Protein AF-A0A3D5ELG7-F1 (afdb_monomer)

Solvent-accessible surface area (backbone atoms only — not comparable to full-atom values): 13534 Å² total; per-residue (Å²): 129,84,82,76,52,64,42,51,52,54,44,53,52,45,50,64,48,34,49,80,67,42,46,50,36,41,40,33,30,40,81,28,90,44,64,67,61,40,50,51,37,47,49,41,50,57,75,59,44,76,47,72,46,68,54,98,91,41,80,39,54,22,34,79,42,85,61,22,31,38,34,76,42,44,52,32,89,86,89,46,44,45,70,72,56,52,52,50,51,51,52,40,21,55,64,50,43,79,84,36,44,49,19,20,40,37,42,36,32,58,73,88,52,68,80,58,54,79,71,27,47,57,38,50,40,90,96,32,73,48,10,60,69,50,49,50,54,51,55,59,67,68,49,57,84,85,47,73,42,35,50,44,53,50,46,51,53,53,50,54,49,52,50,31,61,74,70,68,52,58,62,72,72,47,42,54,57,49,53,26,55,74,68,73,56,77,52,42,59,72,75,62,24,58,82,60,77,80,54,44,77,42,78,54,61,86,60,47,50,59,50,53,50,54,36,33,56,51,36,53,49,52,51,50,43,53,74,76,32,67,93,45,45,73,66,57,56,69,69,56,89,129

Secondary structure (DSSP, 8-state):
-----HHHHHHHHHHHHHHHH--TT-EEEEE-SSHHHHHHHHHHHHHT--EEEEETTEEEEEEE-SS-EEEEEEB-TTTSB-H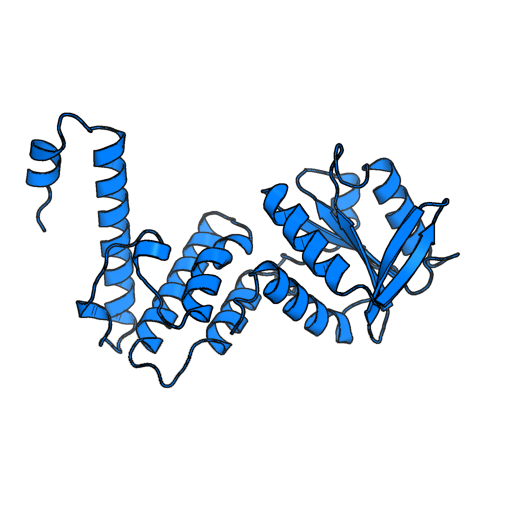HHHHHHHHHHHHT-GGGTTEEEEEEESS--HHHHTTSEESSSTTSTTSHHHHHHHHHHHS-TTSTTHHHHHHHHHHHHHHHHHTT--GGGGHHHHHHHHTT---GGGGT----TTGGG---HHHHHHHHHHHHHHHHHHHHHHHH-TTSHHHHHTTS--

Mean predicted aligned error: 8.3 Å

Foldseek 3Di:
DPPDAVLLVLVVLVQVCCQPPPAFLAEEEEADQDLVVLVVNLVSVQVQFDDWFADPNDTFTWHDHPQAIETEFEDDPPPGDDPVVVVVVSVCRNVLDDRRNRHYYYYYYNDPPVVRVVRHHYQCDPPHRFPLVNLLVVLLVLADPPALQNQLLNLVSVVLSVVCVVVVHGSCSCSLSSSCSSVNHNAQVSNLFDGDPPCSNPNDSVVSNVVRVVRNVVSVLLVCCCVPPVPCNVVSVVPDDD

Structure (mmCIF, N/CA/C/O backbone):
data_AF-A0A3D5ELG7-F1
#
_entry.id   AF-A0A3D5ELG7-F1
#
loop_
_atom_site.group_PDB
_atom_site.id
_atom_site.type_symbol
_atom_site.label_atom_id
_atom_site.label_alt_id
_atom_site.label_comp_id
_atom_site.label_asym_id
_atom_site.label_entity_id
_atom_site.label_seq_id
_atom_site.pdbx_PDB_ins_code
_atom_site.Cartn_x
_atom_site.Cartn_y
_atom_site.Cartn_z
_atom_site.occupancy
_atom_site.B_iso_or_equiv
_atom_site.auth_seq_id
_atom_site.auth_comp_id
_atom_site.auth_asym_id
_atom_site.auth_atom_id
_atom_site.pdbx_PDB_model_num
ATOM 1 N N . MET A 1 1 ? -15.744 0.098 -18.306 1.00 34.47 1 MET A N 1
ATOM 2 C CA . MET A 1 1 ? -16.058 -0.099 -16.873 1.00 34.47 1 MET A CA 1
ATOM 3 C C . MET A 1 1 ? -15.377 1.022 -16.099 1.00 34.47 1 MET A C 1
ATOM 5 O O . MET A 1 1 ? -14.389 1.536 -16.601 1.00 34.47 1 MET A O 1
ATOM 9 N N . SER A 1 2 ? -15.923 1.484 -14.971 1.00 38.81 2 SER A N 1
ATOM 10 C CA . SER A 1 2 ? -15.284 2.565 -14.200 1.00 38.81 2 SER A CA 1
ATOM 11 C C . SER A 1 2 ? -13.952 2.054 -13.650 1.00 38.81 2 SER A C 1
ATOM 13 O O . SER A 1 2 ? -13.967 1.047 -12.945 1.00 38.81 2 SER A O 1
ATOM 15 N N . LYS A 1 3 ? -12.831 2.706 -13.996 1.00 54.72 3 LYS A N 1
ATOM 16 C CA . LYS A 1 3 ? -11.503 2.431 -13.421 1.00 54.72 3 LYS A CA 1
ATOM 17 C C . LYS A 1 3 ? -11.637 2.410 -11.896 1.00 54.72 3 LYS A C 1
ATOM 19 O O . LYS A 1 3 ? -12.003 3.433 -11.315 1.00 54.72 3 LYS A O 1
ATOM 24 N N . LYS A 1 4 ? -11.440 1.253 -11.257 1.00 65.31 4 LYS A N 1
ATOM 25 C CA . LYS A 1 4 ? -11.348 1.184 -9.791 1.00 65.31 4 LYS A CA 1
ATOM 26 C C . LYS A 1 4 ? -10.037 1.845 -9.399 1.00 65.31 4 LYS A C 1
ATOM 28 O O . LYS A 1 4 ? -9.013 1.495 -9.978 1.00 65.31 4 LYS A O 1
ATOM 33 N N . GLN A 1 5 ? -10.069 2.791 -8.465 1.00 82.19 5 GLN A N 1
ATOM 34 C CA . GLN A 1 5 ? -8.848 3.455 -8.014 1.00 82.19 5 GLN A CA 1
ATOM 35 C C . GLN A 1 5 ? -7.944 2.447 -7.297 1.00 82.19 5 GLN A C 1
ATOM 37 O O . GLN A 1 5 ? -8.430 1.455 -6.744 1.00 82.19 5 GLN A O 1
ATOM 42 N N . PHE A 1 6 ? -6.633 2.683 -7.307 1.00 85.56 6 PHE A N 1
ATOM 43 C CA . PHE A 1 6 ? -5.674 1.793 -6.651 1.00 85.56 6 PHE A CA 1
ATOM 44 C C . PHE A 1 6 ? -5.977 1.637 -5.153 1.00 85.56 6 PHE A C 1
ATOM 46 O O . PHE A 1 6 ? -5.884 0.547 -4.592 1.00 85.56 6 PHE A O 1
ATOM 53 N N . GLU A 1 7 ? -6.444 2.701 -4.505 1.00 89.75 7 GLU A N 1
ATOM 54 C CA . GLU A 1 7 ? -6.858 2.681 -3.107 1.00 89.75 7 GLU A CA 1
ATOM 55 C C . GLU A 1 7 ? -8.050 1.745 -2.858 1.00 89.75 7 GLU A C 1
ATOM 57 O O . GLU A 1 7 ? -8.061 1.030 -1.856 1.00 89.75 7 GLU A O 1
ATOM 62 N N . ASP A 1 8 ? -9.016 1.670 -3.781 1.00 89.25 8 ASP A N 1
ATOM 63 C CA . ASP A 1 8 ? -10.143 0.732 -3.675 1.00 89.25 8 ASP A CA 1
ATOM 64 C C . ASP A 1 8 ? -9.669 -0.725 -3.767 1.00 89.25 8 ASP A C 1
ATOM 66 O O . ASP A 1 8 ? -10.200 -1.610 -3.085 1.00 89.25 8 ASP A O 1
ATOM 70 N N . PHE A 1 9 ? -8.655 -0.985 -4.596 1.00 88.44 9 PHE A N 1
ATOM 71 C CA . PHE A 1 9 ? -8.004 -2.289 -4.688 1.00 88.44 9 PHE A CA 1
ATOM 72 C C . PHE A 1 9 ? -7.284 -2.648 -3.380 1.00 88.44 9 PHE A C 1
ATOM 74 O O . PHE A 1 9 ? -7.514 -3.730 -2.832 1.00 88.44 9 PHE A O 1
ATOM 81 N N . LEU A 1 10 ? -6.510 -1.717 -2.809 1.00 90.12 10 LEU A N 1
ATOM 82 C CA . LEU A 1 10 ? -5.835 -1.911 -1.520 1.00 90.12 10 LEU A CA 1
ATOM 83 C C . LEU A 1 10 ? -6.822 -2.200 -0.380 1.00 90.12 10 LEU A C 1
ATOM 85 O O . LEU A 1 10 ? -6.577 -3.099 0.432 1.00 90.12 10 LEU A O 1
ATOM 89 N N . VAL A 1 11 ? -7.943 -1.474 -0.327 1.00 92.19 11 VAL A N 1
ATOM 90 C CA . VAL A 1 11 ? -9.012 -1.688 0.661 1.00 92.19 11 VAL A CA 1
A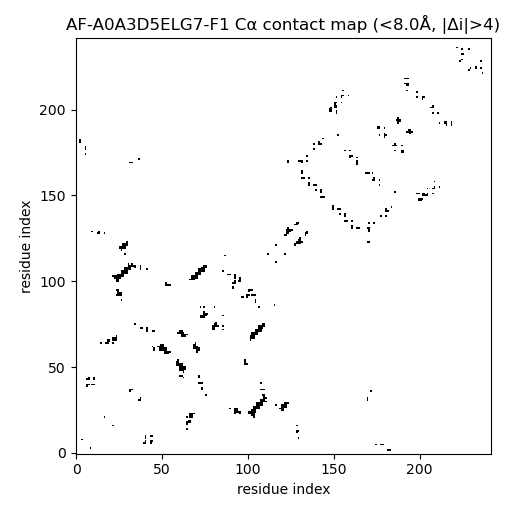TOM 91 C C . VAL A 1 11 ? -9.697 -3.035 0.444 1.00 92.19 11 VAL A C 1
ATOM 93 O O . VAL A 1 11 ? -9.938 -3.758 1.407 1.00 92.19 11 VAL A O 1
ATOM 96 N N . SER A 1 12 ? -9.963 -3.426 -0.803 1.00 90.25 12 SER A N 1
ATOM 97 C CA . SER A 1 12 ? -10.554 -4.736 -1.118 1.00 90.25 12 SER A CA 1
ATOM 98 C C . SER A 1 12 ? -9.661 -5.888 -0.649 1.00 90.25 12 SER A C 1
ATOM 100 O O . SER A 1 12 ? -10.146 -6.870 -0.072 1.00 90.25 12 SER A O 1
ATOM 102 N N . HIS A 1 13 ? -8.347 -5.750 -0.833 1.00 88.69 13 HIS A N 1
ATOM 103 C CA . HIS A 1 13 ? -7.392 -6.733 -0.339 1.00 88.69 13 HIS A CA 1
ATOM 104 C C . HIS A 1 13 ? -7.314 -6.741 1.195 1.00 88.69 13 HIS A C 1
ATOM 106 O O . HIS A 1 13 ? -7.368 -7.810 1.810 1.00 88.69 13 HIS A O 1
ATOM 112 N N . PHE A 1 14 ? -7.297 -5.559 1.823 1.00 92.69 14 PHE A N 1
ATOM 113 C CA . PHE A 1 14 ? -7.376 -5.428 3.280 1.00 92.69 14 PHE A CA 1
ATOM 114 C C . PHE A 1 14 ? -8.611 -6.128 3.844 1.00 92.69 14 PHE A C 1
ATOM 116 O O . PHE A 1 14 ? -8.498 -6.901 4.792 1.00 92.69 14 PHE A O 1
ATOM 123 N N . ASN A 1 15 ? -9.778 -5.905 3.237 1.00 91.62 15 ASN A N 1
ATOM 124 C CA . ASN A 1 15 ? -11.040 -6.499 3.663 1.00 91.62 15 ASN A CA 1
ATOM 125 C C . ASN A 1 15 ? -10.974 -8.028 3.644 1.00 91.62 15 ASN A C 1
ATOM 127 O O . ASN A 1 15 ? -11.362 -8.674 4.614 1.00 91.62 15 ASN A O 1
ATOM 131 N N . SER A 1 16 ? -10.416 -8.600 2.575 1.00 90.75 16 SER A N 1
ATOM 132 C CA . SER A 1 16 ? -10.267 -10.053 2.430 1.00 90.75 16 SER A CA 1
ATOM 133 C C . SER A 1 16 ? -9.389 -10.654 3.530 1.00 90.75 16 SER A C 1
ATOM 135 O O . SER A 1 16 ? -9.725 -11.687 4.107 1.00 90.75 16 SER A O 1
ATOM 137 N N . TRP A 1 17 ? -8.285 -9.988 3.872 1.00 91.88 17 TRP A N 1
ATOM 138 C CA . TRP A 1 17 ? -7.429 -10.392 4.988 1.00 91.88 17 TRP A CA 1
ATOM 139 C C . TRP A 1 17 ? -8.105 -10.184 6.352 1.00 91.88 17 TRP A C 1
ATOM 141 O O . TRP A 1 17 ? -7.959 -11.018 7.252 1.00 91.88 17 TRP A O 1
ATOM 151 N N . ALA A 1 18 ? -8.851 -9.090 6.516 1.00 91.38 18 ALA A N 1
ATOM 152 C CA . ALA A 1 18 ? -9.495 -8.720 7.769 1.00 91.38 18 ALA A CA 1
ATOM 153 C C . ALA A 1 18 ? -10.576 -9.727 8.193 1.00 91.38 18 ALA A C 1
ATOM 155 O O . ALA A 1 18 ? -10.701 -10.007 9.385 1.00 91.38 18 ALA A O 1
ATOM 156 N N . GLU A 1 19 ? -11.283 -10.350 7.245 1.00 90.25 19 GLU A N 1
ATOM 157 C CA . GLU A 1 19 ? -12.302 -11.373 7.535 1.00 90.25 19 GLU A CA 1
ATOM 158 C C . GLU A 1 19 ? -11.774 -12.560 8.355 1.00 90.25 19 GLU A C 1
ATOM 160 O O . GLU A 1 19 ? -12.493 -13.114 9.192 1.00 90.25 19 GLU A O 1
ATOM 165 N N . SER A 1 20 ? -10.515 -12.955 8.149 1.00 88.69 20 SER A N 1
ATOM 166 C CA . SER A 1 20 ? -9.895 -14.065 8.883 1.00 88.69 20 SER A CA 1
ATOM 167 C C . SER A 1 20 ? -8.920 -13.620 9.968 1.00 88.69 20 SER A C 1
ATOM 169 O O . SER A 1 20 ? -8.723 -14.344 10.945 1.00 88.69 20 SER A O 1
ATOM 171 N N . SER A 1 21 ? -8.290 -12.458 9.798 1.00 89.56 21 SER A N 1
ATOM 172 C CA . SER A 1 21 ? -7.075 -12.092 10.538 1.00 89.56 21 SER A CA 1
ATOM 173 C C . SER A 1 21 ? -7.250 -10.891 11.465 1.00 89.56 21 SER A C 1
ATOM 175 O O . SER A 1 21 ? -6.392 -10.664 12.324 1.00 89.56 21 SER A O 1
ATOM 177 N N . LEU A 1 22 ? -8.333 -10.120 11.318 1.00 92.12 22 LEU A N 1
ATOM 178 C CA . LEU A 1 22 ? -8.600 -8.974 12.181 1.00 92.12 22 LEU A CA 1
ATOM 179 C C . LEU A 1 22 ? -9.000 -9.447 13.582 1.00 92.12 22 LEU A C 1
ATOM 181 O O . LEU A 1 22 ? -9.832 -10.342 13.740 1.00 92.12 22 LEU A O 1
ATOM 185 N N . GLN A 1 23 ? -8.399 -8.841 14.605 1.00 92.00 23 GLN A N 1
ATOM 186 C CA . GLN A 1 23 ? -8.601 -9.230 15.999 1.00 92.00 23 GLN A CA 1
ATOM 187 C C . GLN A 1 23 ? -9.106 -8.048 16.838 1.00 92.00 23 GLN A C 1
ATOM 189 O O . GLN A 1 23 ? -8.520 -6.965 16.767 1.00 92.00 23 GLN A O 1
ATOM 194 N N . PRO A 1 24 ? -10.142 -8.238 17.677 1.00 92.81 24 PRO A N 1
ATOM 195 C CA . PRO A 1 24 ? -10.571 -7.215 18.624 1.00 92.81 24 PRO A CA 1
ATOM 196 C C . PRO A 1 24 ? -9.434 -6.787 19.555 1.00 92.81 24 PRO A C 1
ATOM 198 O O . PRO A 1 24 ? -8.649 -7.611 20.025 1.00 92.81 24 PRO A O 1
ATOM 201 N N . GLY A 1 25 ? -9.327 -5.487 19.814 1.00 91.06 25 GLY A N 1
ATOM 202 C CA . GLY A 1 25 ? -8.310 -4.898 20.689 1.00 91.06 25 GLY A CA 1
ATOM 203 C C . GLY A 1 25 ? -6.933 -4.760 20.054 1.00 91.06 25 GLY A C 1
ATOM 204 O O . GLY A 1 25 ? -6.002 -4.240 20.680 1.00 91.06 25 GLY A O 1
ATOM 205 N N . TYR A 1 26 ? -6.779 -5.195 18.803 1.00 92.12 26 TYR A N 1
ATOM 206 C CA . TYR A 1 26 ? -5.555 -4.975 18.056 1.00 92.12 26 TYR A CA 1
ATOM 207 C C . TYR A 1 26 ? -5.540 -3.597 17.410 1.00 92.12 26 TYR A C 1
ATOM 209 O O . TYR A 1 26 ? -6.562 -3.014 17.047 1.00 92.12 26 TYR A O 1
ATOM 217 N N . ARG A 1 27 ? -4.317 -3.084 17.299 1.00 92.50 27 ARG A N 1
ATOM 218 C CA . ARG A 1 27 ? -4.002 -1.828 16.638 1.00 92.50 27 ARG A CA 1
ATOM 219 C C . ARG A 1 27 ? -3.106 -2.168 15.468 1.00 92.50 27 ARG A C 1
ATOM 221 O O . ARG A 1 27 ? -2.137 -2.913 15.629 1.00 92.50 27 ARG A O 1
ATOM 228 N N . TYR A 1 28 ? -3.449 -1.632 14.321 1.00 92.81 28 TYR A N 1
ATOM 229 C CA . TYR A 1 28 ? -2.747 -1.783 13.069 1.00 92.81 28 TYR A CA 1
ATOM 230 C C . TYR A 1 28 ? -2.315 -0.400 12.615 1.00 92.81 28 TYR A C 1
ATOM 232 O O . TYR A 1 28 ? -3.003 0.587 12.881 1.00 92.81 28 TYR A O 1
ATOM 240 N N . GLN A 1 29 ? -1.168 -0.316 11.964 1.00 91.75 29 GLN A N 1
ATOM 241 C CA . GLN A 1 29 ? -0.643 0.947 11.477 1.00 91.75 29 GLN A CA 1
ATOM 242 C C . GLN A 1 29 ? -0.104 0.785 10.067 1.00 91.75 29 GLN A C 1
ATOM 244 O O . GLN A 1 29 ? 0.390 -0.281 9.702 1.00 91.75 29 GLN A O 1
ATOM 249 N N . PHE A 1 30 ? -0.228 1.849 9.290 1.00 90.31 30 PHE A N 1
ATOM 250 C CA . PHE A 1 30 ? 0.363 1.954 7.977 1.00 90.31 30 PHE A CA 1
ATOM 251 C C . PHE A 1 30 ? 0.963 3.344 7.791 1.00 90.31 30 PHE A C 1
ATOM 253 O O . PHE A 1 30 ? 0.277 4.362 7.934 1.00 90.31 30 PHE A O 1
ATOM 260 N N . LYS A 1 31 ? 2.252 3.366 7.455 1.00 87.44 31 LYS A N 1
ATOM 261 C CA . LYS A 1 31 ? 2.992 4.587 7.161 1.00 87.44 31 LYS A CA 1
ATOM 262 C C . LYS A 1 31 ? 2.891 4.914 5.672 1.00 87.44 31 LYS A C 1
ATOM 264 O O . LYS A 1 31 ? 3.507 4.248 4.846 1.00 87.44 31 LYS A O 1
ATOM 269 N N . SER A 1 32 ? 2.171 5.982 5.348 1.00 85.50 32 SER A N 1
ATOM 270 C CA . SER A 1 32 ? 2.121 6.564 4.009 1.00 85.50 32 SER A CA 1
ATOM 271 C C . SER A 1 32 ? 3.130 7.714 3.901 1.00 85.50 32 SER A C 1
ATOM 273 O O . SER A 1 32 ? 2.969 8.706 4.611 1.00 85.50 32 SER A O 1
ATOM 275 N N . PRO A 1 33 ? 4.154 7.644 3.031 1.00 76.31 33 PRO A N 1
ATOM 276 C CA . PRO A 1 33 ? 5.119 8.733 2.859 1.00 76.31 33 PRO A CA 1
ATOM 277 C C . PRO A 1 33 ? 4.468 9.996 2.278 1.00 76.31 33 PRO A C 1
ATOM 279 O O . PRO A 1 33 ? 4.934 11.103 2.526 1.00 76.31 33 PRO A O 1
ATOM 282 N N . ASP A 1 34 ? 3.364 9.828 1.548 1.00 83.19 34 ASP A N 1
ATOM 283 C CA . ASP A 1 34 ? 2.574 10.907 0.969 1.00 83.19 34 ASP A CA 1
ATOM 284 C C . ASP A 1 34 ? 1.245 11.053 1.730 1.00 83.19 34 ASP A C 1
ATOM 286 O O . ASP A 1 34 ? 0.446 10.114 1.829 1.00 83.19 34 ASP A O 1
ATOM 290 N N . SER A 1 35 ? 1.002 12.247 2.274 1.00 82.38 35 SER A N 1
ATOM 291 C CA . SER A 1 35 ? -0.233 12.569 2.999 1.00 82.38 35 SER A CA 1
ATOM 292 C C . SER A 1 35 ? -1.466 12.546 2.085 1.00 82.38 35 SER A C 1
ATOM 294 O O . SER A 1 35 ? -2.537 12.113 2.50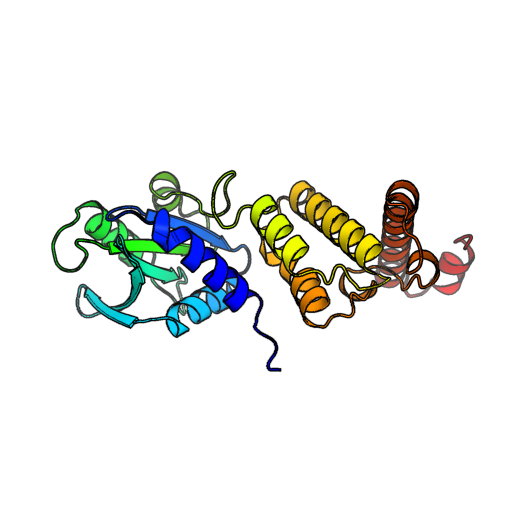5 1.00 82.38 35 SER A O 1
ATOM 296 N N . SER A 1 36 ? -1.317 12.932 0.815 1.00 86.94 36 SER A N 1
ATOM 297 C CA . SER A 1 36 ? -2.377 12.880 -0.194 1.00 86.94 36 SER A CA 1
ATOM 298 C C . SER A 1 36 ? -2.797 11.437 -0.476 1.00 86.94 36 SER A C 1
ATOM 300 O O . SER A 1 36 ? -3.985 11.118 -0.380 1.00 86.94 36 SER A O 1
ATOM 302 N N . LYS A 1 37 ? -1.834 10.534 -0.723 1.00 87.06 37 LYS A N 1
ATOM 303 C CA . LYS A 1 37 ? -2.114 9.097 -0.921 1.00 87.06 37 LYS A CA 1
ATOM 304 C C . LYS A 1 37 ? -2.735 8.462 0.327 1.00 87.06 37 LYS A C 1
ATOM 306 O O . LYS A 1 37 ? -3.727 7.742 0.231 1.00 87.06 37 LYS A O 1
ATOM 311 N N . GLY A 1 38 ? -2.233 8.807 1.515 1.00 88.50 38 GLY A N 1
ATOM 312 C CA . GLY A 1 38 ? -2.810 8.359 2.787 1.00 88.50 38 GLY A CA 1
ATOM 313 C C . GLY A 1 38 ? -4.262 8.816 2.981 1.00 88.50 38 GLY A C 1
ATOM 314 O O . GLY A 1 38 ? -5.107 8.027 3.407 1.00 88.50 38 GLY A O 1
ATOM 315 N N . LYS A 1 39 ? -4.579 10.062 2.602 1.00 89.94 39 LYS A N 1
ATOM 316 C CA . LYS A 1 39 ? -5.938 10.620 2.655 1.00 89.94 39 LYS A CA 1
ATOM 317 C C . LYS A 1 39 ? -6.883 9.923 1.675 1.00 89.94 39 LYS A C 1
ATOM 319 O O . LYS A 1 39 ? -8.010 9.610 2.053 1.00 89.94 39 LYS A O 1
ATOM 324 N N . LYS A 1 40 ? -6.439 9.645 0.444 1.00 91.12 40 LYS A N 1
ATOM 325 C CA . LYS A 1 40 ? -7.230 8.876 -0.535 1.00 91.12 40 LYS A CA 1
ATOM 326 C C . LYS A 1 40 ? -7.516 7.460 -0.034 1.00 91.12 40 LYS A C 1
ATOM 328 O O . LYS A 1 40 ? -8.663 7.024 -0.084 1.00 91.12 40 LYS A O 1
ATOM 333 N N . LEU A 1 41 ? -6.513 6.787 0.534 1.00 91.88 41 LEU A N 1
ATOM 334 C CA . LEU A 1 41 ? -6.676 5.454 1.117 1.00 91.88 41 LEU A CA 1
ATOM 335 C C . LEU A 1 41 ? -7.678 5.468 2.275 1.00 91.88 41 LEU A C 1
ATOM 337 O O . LEU A 1 41 ? -8.564 4.619 2.343 1.00 91.88 41 LEU A O 1
ATOM 341 N N . HIS A 1 42 ? -7.586 6.458 3.166 1.00 92.94 42 HIS A N 1
ATOM 342 C CA . HIS A 1 42 ? -8.565 6.640 4.238 1.00 92.94 42 HIS A CA 1
ATOM 343 C C . HIS A 1 42 ? -9.977 6.849 3.687 1.00 92.94 42 HIS A C 1
ATOM 345 O O . HIS A 1 42 ? -10.902 6.168 4.125 1.00 92.94 42 HIS A O 1
ATOM 351 N N . ALA A 1 43 ? -10.142 7.711 2.682 1.00 91.88 43 ALA A N 1
ATOM 352 C CA . ALA A 1 43 ? -11.429 7.942 2.031 1.00 91.88 43 ALA A CA 1
ATOM 353 C C . ALA A 1 43 ? -12.010 6.662 1.401 1.00 91.88 43 ALA A C 1
ATOM 355 O O . ALA A 1 43 ? -13.214 6.426 1.516 1.00 91.88 43 ALA A O 1
ATOM 356 N N . ALA A 1 44 ? -11.166 5.809 0.810 1.00 92.88 44 ALA A N 1
ATOM 357 C CA . ALA A 1 44 ? -11.566 4.507 0.277 1.00 92.88 44 ALA A CA 1
ATOM 358 C C . ALA A 1 44 ? -12.039 3.535 1.376 1.00 92.88 44 ALA A C 1
ATOM 360 O O . ALA A 1 44 ? -12.964 2.760 1.156 1.00 92.88 44 ALA A O 1
ATOM 361 N N . PHE A 1 45 ? -11.491 3.601 2.594 1.00 93.19 45 PHE A N 1
ATOM 362 C CA . PHE A 1 45 ? -12.071 2.875 3.730 1.00 93.19 45 PHE A CA 1
ATOM 363 C C . PHE A 1 45 ? -13.408 3.475 4.178 1.00 93.19 45 PHE A C 1
ATOM 365 O O . PHE A 1 45 ? -14.348 2.736 4.466 1.00 93.19 45 PHE A O 1
ATOM 372 N N . ILE A 1 46 ? -13.519 4.807 4.233 1.00 92.12 46 ILE A N 1
ATOM 373 C CA . ILE A 1 46 ? -14.757 5.470 4.669 1.00 92.12 46 ILE A CA 1
ATOM 374 C C . ILE A 1 46 ? -15.912 5.183 3.706 1.00 92.12 46 ILE A C 1
ATOM 376 O O . ILE A 1 46 ? -17.051 5.043 4.149 1.00 92.12 46 ILE A O 1
ATOM 380 N N . SER A 1 47 ? -15.645 5.034 2.408 1.00 91.06 47 SER A N 1
ATOM 381 C CA . SER A 1 47 ? -16.670 4.663 1.424 1.00 91.06 47 SER A CA 1
ATOM 382 C C . SER A 1 47 ? -17.267 3.268 1.676 1.00 91.06 47 SER A C 1
ATOM 384 O O . SER A 1 47 ? -18.418 3.030 1.315 1.00 91.06 47 SER A O 1
ATOM 386 N N . GLN A 1 48 ? -16.527 2.386 2.358 1.00 89.62 48 GLN A N 1
ATOM 387 C CA . GLN A 1 48 ? -16.938 1.030 2.741 1.00 89.62 48 GLN A CA 1
ATOM 388 C C . GLN A 1 48 ? -17.537 0.952 4.156 1.00 89.62 48 GLN A C 1
ATOM 390 O O . GLN A 1 48 ? -17.780 -0.143 4.666 1.00 89.62 48 GLN A O 1
ATOM 395 N N . GLN A 1 49 ? -17.758 2.090 4.825 1.00 89.00 49 GLN A N 1
ATOM 396 C CA . GLN A 1 49 ? -18.328 2.107 6.172 1.00 89.00 49 GLN A CA 1
ATOM 397 C C . GLN A 1 49 ? -19.726 1.468 6.203 1.00 89.00 49 GLN A C 1
ATOM 399 O O . GLN A 1 49 ? -20.565 1.700 5.331 1.00 89.00 49 GLN A O 1
ATOM 404 N N . ILE A 1 50 ? -19.997 0.708 7.261 1.00 89.44 50 ILE A N 1
ATOM 405 C CA . ILE A 1 50 ? -21.285 0.027 7.476 1.00 89.44 50 ILE A CA 1
ATOM 406 C C . ILE A 1 50 ? -21.975 0.568 8.730 1.00 89.44 50 ILE A C 1
ATOM 408 O O . ILE A 1 50 ? -23.203 0.609 8.815 1.00 89.44 50 ILE A O 1
ATOM 412 N N . SER A 1 51 ? -21.192 1.001 9.714 1.00 90.44 51 SER A N 1
ATOM 413 C CA . SER A 1 51 ? -21.681 1.523 10.983 1.00 90.44 51 SER A CA 1
ATOM 414 C C . SER A 1 51 ? -20.874 2.739 11.422 1.00 90.44 51 SER A C 1
ATOM 416 O O . SER A 1 51 ? -19.826 3.062 10.867 1.00 90.44 51 SER A O 1
ATOM 418 N N . ILE A 1 52 ? -21.398 3.439 12.424 1.00 91.56 52 ILE A N 1
ATOM 419 C CA . ILE A 1 52 ? -20.738 4.573 13.061 1.00 91.56 52 ILE A CA 1
ATOM 420 C C . ILE A 1 52 ? -20.749 4.313 14.562 1.00 91.56 52 ILE A C 1
ATOM 422 O O . ILE A 1 52 ? -21.795 3.974 15.119 1.00 91.56 52 ILE A O 1
ATOM 426 N N . ILE A 1 53 ? -19.604 4.494 15.210 1.00 90.69 53 ILE A N 1
ATOM 427 C CA . ILE A 1 53 ? -19.467 4.433 16.664 1.00 90.69 53 ILE A CA 1
ATOM 428 C C . ILE A 1 53 ? -19.135 5.828 17.177 1.00 90.69 53 ILE A C 1
ATOM 430 O O . ILE A 1 53 ? -18.328 6.539 16.589 1.00 90.69 53 ILE A O 1
ATOM 434 N N . GLU A 1 54 ? -19.769 6.244 18.266 1.00 89.38 54 GLU A N 1
ATOM 435 C CA . GLU A 1 54 ? -19.530 7.557 18.855 1.00 89.38 54 GLU A CA 1
ATOM 436 C C . GLU A 1 54 ? -18.608 7.447 20.072 1.00 89.38 54 GLU A C 1
ATOM 438 O O . GLU A 1 54 ? -18.890 6.718 21.028 1.00 89.38 54 GLU A O 1
ATOM 443 N N . VAL A 1 55 ? -17.503 8.192 20.034 1.00 86.62 55 VAL A N 1
ATOM 444 C CA . VAL A 1 55 ? -16.514 8.289 21.112 1.00 86.62 55 VAL A CA 1
ATOM 445 C C . VAL A 1 55 ? -16.288 9.762 21.416 1.00 86.62 55 VAL A C 1
ATOM 447 O O . VAL A 1 55 ? -15.884 10.522 20.543 1.00 86.62 55 VAL A O 1
ATOM 450 N N . LYS A 1 56 ? -16.561 10.191 22.655 1.00 84.81 56 LYS A N 1
ATOM 451 C CA . LYS A 1 56 ? -16.430 11.597 23.093 1.00 84.81 56 LYS A CA 1
ATOM 452 C C . LYS A 1 56 ? -17.083 12.610 22.132 1.00 84.81 56 LYS A C 1
ATOM 454 O O . LYS A 1 56 ? -16.498 13.646 21.829 1.00 84.81 56 LYS A O 1
ATOM 459 N N . ASN A 1 57 ? -18.301 12.309 21.675 1.00 84.44 57 ASN A N 1
ATOM 460 C CA . ASN A 1 57 ? -19.081 13.094 20.703 1.00 84.44 57 ASN A CA 1
ATOM 461 C C . ASN A 1 57 ? -18.478 13.175 19.287 1.00 84.44 57 ASN A C 1
ATOM 463 O O . ASN A 1 57 ? -18.899 13.999 18.474 1.00 84.44 57 ASN A O 1
ATOM 467 N N . ILE A 1 58 ? -17.492 12.331 18.978 1.00 88.12 58 ILE A N 1
ATOM 468 C CA . ILE A 1 58 ? -16.912 12.191 17.644 1.00 88.12 58 ILE A CA 1
ATOM 469 C C . ILE A 1 58 ? -17.448 10.903 17.029 1.00 88.12 58 ILE A C 1
ATOM 471 O O . ILE A 1 58 ? -17.359 9.825 17.617 1.00 88.12 58 ILE A O 1
ATOM 475 N N . LYS A 1 59 ? -18.013 11.030 15.829 1.00 89.69 59 LYS A N 1
ATOM 476 C CA . LYS A 1 59 ? -18.542 9.915 15.045 1.00 89.69 59 LYS A CA 1
ATOM 477 C C . LYS A 1 59 ? -17.413 9.256 14.267 1.00 89.69 59 LYS A C 1
ATOM 479 O O . LYS A 1 59 ? -16.819 9.883 13.394 1.00 89.69 59 LYS A O 1
ATOM 484 N N . LEU A 1 60 ? -17.146 7.997 14.579 1.00 91.56 60 LEU A N 1
ATOM 485 C CA . LEU A 1 60 ? -16.107 7.195 13.960 1.00 91.56 60 LEU A CA 1
ATOM 486 C C . LEU A 1 60 ? -16.731 6.202 12.978 1.00 91.56 60 LEU A C 1
ATOM 488 O O . LEU A 1 60 ? -17.539 5.365 13.394 1.00 91.56 60 LEU A O 1
ATOM 492 N N . PRO A 1 61 ? -16.377 6.282 11.690 1.00 92.31 61 PRO A N 1
ATOM 493 C CA . PRO A 1 61 ? -16.813 5.312 10.699 1.00 92.31 61 PRO A CA 1
ATOM 494 C C . PRO A 1 61 ? -16.213 3.940 11.015 1.00 92.31 61 PRO A C 1
ATOM 496 O O . PRO A 1 61 ? -15.061 3.840 11.437 1.00 92.31 61 PRO A O 1
ATOM 499 N N . CYS A 1 62 ? -17.009 2.890 10.838 1.00 92.06 62 CYS A N 1
ATOM 500 C CA . CYS A 1 62 ? -16.633 1.523 11.169 1.00 92.06 62 CYS A CA 1
ATOM 501 C C . CYS A 1 62 ? -16.989 0.562 10.034 1.00 92.06 62 CYS A C 1
ATOM 503 O O . CYS A 1 62 ? -18.049 0.669 9.406 1.00 92.06 62 CYS A O 1
ATOM 505 N N . ILE A 1 63 ? -16.116 -0.419 9.818 1.00 93.38 63 ILE A N 1
ATOM 506 C CA . ILE A 1 63 ? -16.322 -1.516 8.870 1.00 93.38 63 ILE A CA 1
ATOM 507 C C . ILE A 1 63 ? -16.415 -2.805 9.676 1.00 93.38 63 ILE A C 1
ATOM 509 O O . ILE A 1 63 ? -15.515 -3.124 10.448 1.00 93.38 63 ILE A O 1
ATOM 513 N N . ASN A 1 64 ? -17.518 -3.533 9.538 1.00 91.56 64 ASN A N 1
ATOM 514 C CA . ASN A 1 64 ? -17.750 -4.744 10.317 1.00 91.56 64 ASN A CA 1
ATOM 515 C C . ASN A 1 64 ? -17.234 -5.964 9.558 1.00 91.56 64 ASN A C 1
ATOM 517 O O . ASN A 1 64 ? -17.698 -6.227 8.452 1.00 91.56 64 ASN A O 1
ATOM 521 N N . TYR A 1 65 ? -16.351 -6.729 10.192 1.00 91.44 65 TYR A N 1
ATOM 522 C CA . TYR A 1 65 ? -15.909 -8.041 9.722 1.00 91.44 65 TYR A CA 1
ATOM 523 C C . TYR A 1 65 ? -16.397 -9.125 10.678 1.00 91.44 65 TYR A C 1
ATOM 525 O O . TYR A 1 65 ? -16.871 -8.839 11.781 1.00 91.44 65 TYR A O 1
ATOM 533 N N . LYS A 1 66 ? -16.242 -10.394 10.288 1.00 87.19 66 LYS A N 1
ATOM 534 C CA . LYS A 1 66 ? -16.712 -11.537 11.082 1.00 87.19 66 LYS A CA 1
ATOM 535 C C . LYS A 1 66 ? -16.218 -11.548 12.536 1.00 87.19 66 LYS A C 1
ATOM 537 O O . LYS A 1 66 ? -16.976 -11.933 13.424 1.00 87.19 66 LYS A O 1
ATOM 542 N N . ASN A 1 67 ? -14.966 -11.148 12.769 1.00 86.50 67 ASN A N 1
ATOM 543 C CA . ASN A 1 67 ? -14.316 -11.251 14.080 1.00 86.50 67 ASN A CA 1
ATOM 544 C C . ASN A 1 67 ? -14.211 -9.921 14.842 1.00 86.50 67 ASN A C 1
ATOM 546 O O . ASN A 1 67 ? -14.075 -9.953 16.063 1.00 86.50 67 ASN A O 1
ATOM 550 N N . ALA A 1 68 ? -14.227 -8.778 14.152 1.00 92.75 68 ALA A N 1
ATOM 551 C CA . ALA A 1 68 ? -14.047 -7.456 14.753 1.00 92.75 68 ALA A CA 1
ATOM 552 C C . ALA A 1 68 ? -14.583 -6.340 13.843 1.00 92.75 68 ALA A C 1
ATOM 554 O O . ALA A 1 68 ? -14.656 -6.504 12.625 1.00 92.75 68 ALA A O 1
ATOM 555 N N . SER A 1 69 ? -14.881 -5.180 14.428 1.00 93.44 69 SER A N 1
ATOM 556 C CA . SER A 1 69 ? -15.163 -3.947 13.682 1.00 93.44 69 SER A CA 1
ATOM 557 C C . SER A 1 69 ? -13.893 -3.109 13.536 1.00 93.44 69 SER A C 1
ATOM 559 O O . SER A 1 69 ? -13.244 -2.794 14.526 1.00 93.44 69 SER A O 1
ATOM 561 N N . LEU A 1 70 ? -13.514 -2.732 12.320 1.00 95.38 70 LEU A N 1
ATOM 562 C CA . LEU A 1 70 ? -12.362 -1.871 12.066 1.00 95.38 70 LEU A CA 1
ATOM 563 C C . LEU A 1 70 ? -12.746 -0.400 12.132 1.00 95.38 70 LEU A C 1
ATOM 565 O O . LEU A 1 70 ? -13.725 0.015 11.513 1.00 95.38 70 LEU A O 1
ATOM 569 N N . ILE A 1 71 ? -11.900 0.382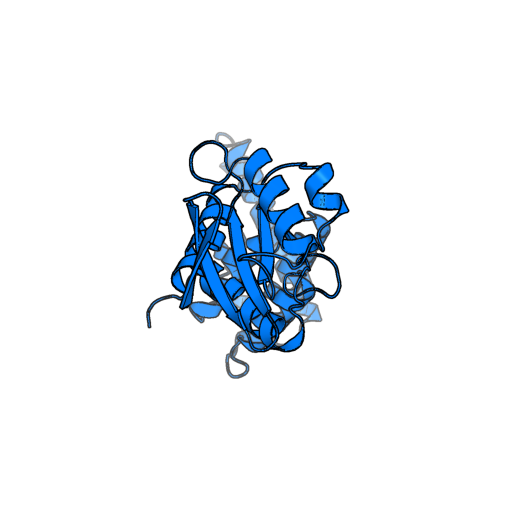 12.789 1.00 94.81 71 ILE A N 1
ATOM 570 C CA . ILE A 1 71 ? -11.966 1.838 12.820 1.00 94.81 71 ILE A CA 1
ATOM 571 C C . ILE A 1 71 ? -10.751 2.386 12.064 1.00 94.81 71 ILE A C 1
ATOM 573 O O . ILE A 1 71 ? -9.643 2.378 12.607 1.00 94.81 71 ILE A O 1
ATOM 577 N N . PRO A 1 72 ? -10.919 2.826 10.807 1.00 94.00 72 PRO A N 1
ATOM 578 C CA . PRO A 1 72 ? -9.865 3.475 10.043 1.00 94.00 72 PRO A CA 1
ATOM 579 C C . PRO A 1 72 ? -9.741 4.950 10.452 1.00 94.00 72 PRO A C 1
ATOM 581 O O . PRO A 1 72 ? -10.674 5.745 10.301 1.00 94.00 72 PRO A O 1
ATOM 584 N N . VAL A 1 73 ? -8.567 5.341 10.941 1.00 92.56 73 VAL A N 1
ATOM 585 C CA . VAL A 1 73 ? -8.236 6.729 11.283 1.00 92.56 73 VAL A CA 1
ATOM 586 C C . VAL A 1 73 ? -7.049 7.210 10.465 1.00 92.56 73 VAL A C 1
ATOM 588 O O . VAL A 1 73 ? -6.105 6.462 10.215 1.00 92.56 73 VAL A O 1
ATOM 591 N N . PHE A 1 74 ? -7.098 8.474 10.062 1.00 91.75 74 PHE A N 1
ATOM 592 C CA . PHE A 1 74 ? -6.014 9.144 9.358 1.00 91.75 74 PHE A CA 1
ATOM 593 C C . PHE A 1 74 ? -5.423 10.238 10.241 1.00 91.75 74 PHE A C 1
ATOM 595 O O . PHE A 1 74 ? -6.155 11.088 10.752 1.00 91.75 74 PHE A O 1
ATOM 602 N N . HIS A 1 75 ? -4.110 10.195 10.437 1.00 89.81 75 HIS A N 1
ATOM 603 C CA . HIS A 1 75 ? -3.373 11.211 11.171 1.00 89.81 75 HIS A CA 1
ATOM 604 C C . HIS A 1 75 ? -3.001 12.371 10.250 1.00 89.81 75 HIS A C 1
ATOM 606 O O . HIS A 1 75 ? -2.204 12.204 9.324 1.00 89.81 75 HIS A O 1
ATOM 612 N N . ASN A 1 76 ? -3.563 13.543 10.529 1.00 84.75 76 ASN A N 1
ATOM 613 C CA . ASN A 1 76 ? -3.214 14.804 9.885 1.00 84.75 76 ASN A CA 1
ATOM 614 C C . ASN A 1 76 ? -3.705 15.954 10.782 1.00 84.75 76 ASN A C 1
ATOM 616 O O . ASN A 1 76 ? -4.841 15.912 11.249 1.00 84.75 76 ASN A O 1
ATOM 620 N N . GLU A 1 77 ? -2.858 16.952 11.035 1.00 76.62 77 GLU A N 1
ATOM 621 C CA . GLU A 1 77 ? -3.179 18.091 11.912 1.00 76.62 77 GLU A CA 1
ATOM 622 C C . GLU A 1 77 ? -4.218 19.053 11.308 1.00 76.62 77 GLU A C 1
ATOM 624 O O . GLU A 1 77 ? -4.911 19.747 12.048 1.00 76.62 77 GLU A O 1
ATOM 629 N N . GLU A 1 78 ? -4.350 19.097 9.980 1.00 77.12 78 GLU A N 1
ATOM 630 C CA . GLU A 1 78 ? -5.296 19.986 9.292 1.00 77.12 78 GLU A CA 1
ATOM 631 C C . GLU A 1 78 ? -6.633 19.286 9.016 1.00 77.12 78 GLU A C 1
ATOM 633 O O . GLU A 1 78 ? -7.690 19.759 9.428 1.00 77.12 78 GLU A O 1
ATOM 638 N N . ASP A 1 79 ? -6.572 18.128 8.354 1.00 78.00 79 ASP A N 1
ATOM 639 C CA . ASP A 1 79 ? -7.738 17.443 7.776 1.00 78.00 79 ASP A CA 1
ATOM 640 C C . ASP A 1 79 ? -7.955 16.023 8.340 1.00 78.00 79 ASP A C 1
ATOM 642 O O . ASP A 1 79 ? -8.641 15.197 7.730 1.00 78.00 79 ASP A O 1
ATOM 646 N N . GLY A 1 80 ? -7.340 15.697 9.478 1.00 83.50 80 GLY A N 1
ATOM 647 C CA . GLY A 1 80 ? -7.388 14.368 10.088 1.00 83.50 80 GLY A CA 1
ATOM 648 C C . GLY A 1 80 ? -7.583 14.403 11.600 1.00 83.50 80 GLY A C 1
ATOM 649 O O . GLY A 1 80 ? -8.075 15.371 12.180 1.00 83.50 80 GLY A O 1
ATOM 650 N N . PHE A 1 81 ? -7.227 13.298 12.250 1.00 88.25 81 PHE A N 1
ATOM 651 C CA . PHE A 1 81 ? -7.228 13.203 13.704 1.00 88.25 81 PHE A CA 1
ATOM 652 C C . PHE A 1 81 ? -5.863 13.589 14.263 1.00 88.25 81 PHE A C 1
ATOM 654 O O . PHE A 1 81 ? -4.834 13.145 13.755 1.00 88.25 81 PHE A O 1
ATOM 661 N N . SER A 1 82 ? -5.870 14.355 15.354 1.00 88.62 82 SER A N 1
ATOM 662 C CA . SER A 1 82 ? -4.653 14.684 16.093 1.00 88.62 82 SER A CA 1
ATOM 663 C C . SER A 1 82 ? -4.080 13.462 16.807 1.00 88.62 82 SER A C 1
ATOM 665 O O . SER A 1 82 ? -4.808 12.544 17.209 1.00 88.62 82 SER A O 1
ATOM 667 N N . GLU A 1 83 ? -2.771 13.478 17.044 1.00 85.94 83 GLU A N 1
ATOM 668 C CA . GLU A 1 83 ? -2.056 12.421 17.770 1.00 85.94 83 GLU A CA 1
ATOM 669 C C . GLU A 1 83 ? -2.691 12.102 19.136 1.00 85.94 83 GLU A C 1
ATOM 671 O O . GLU A 1 83 ? -2.844 10.935 19.512 1.00 85.94 83 GLU A O 1
ATOM 676 N N . ASN A 1 84 ? -3.121 13.136 19.867 1.00 87.00 84 ASN A N 1
ATOM 677 C CA . ASN A 1 84 ? -3.754 12.991 21.180 1.00 87.00 84 ASN A CA 1
ATOM 678 C C . ASN A 1 84 ? -5.052 12.179 21.108 1.00 87.00 84 ASN A C 1
ATOM 680 O O . ASN A 1 84 ? -5.331 11.355 21.982 1.00 87.00 84 ASN A O 1
ATOM 684 N N . PHE A 1 85 ? -5.855 12.403 20.066 1.00 89.06 85 PHE A N 1
ATOM 685 C CA . PHE A 1 85 ? -7.100 11.671 19.884 1.00 89.06 85 PHE A CA 1
ATOM 686 C C . PHE A 1 85 ? -6.847 10.234 19.418 1.00 89.06 85 PHE A C 1
ATOM 688 O O . PHE A 1 85 ? -7.476 9.310 19.927 1.00 89.06 85 PHE A O 1
ATOM 695 N N . ILE A 1 86 ? -5.876 10.013 18.530 1.00 89.62 86 ILE A N 1
ATOM 696 C CA . ILE A 1 86 ? -5.483 8.658 18.112 1.00 89.62 86 ILE A CA 1
ATOM 697 C C . ILE A 1 86 ? -4.942 7.853 19.303 1.00 89.62 86 ILE A C 1
ATOM 699 O O . ILE A 1 86 ? -5.291 6.684 19.460 1.00 89.62 86 ILE A O 1
ATOM 703 N N . SER A 1 87 ? -4.155 8.476 20.184 1.00 88.06 87 SER A N 1
ATOM 704 C CA . SER A 1 87 ? -3.652 7.845 21.412 1.00 88.06 87 SER A CA 1
ATOM 705 C C . SER A 1 87 ? -4.784 7.428 22.351 1.00 88.06 87 SER A C 1
ATOM 707 O O . SER A 1 87 ? -4.765 6.322 22.887 1.00 88.06 87 SER A O 1
ATOM 709 N N . LEU A 1 88 ? -5.813 8.268 22.490 1.00 89.38 88 LEU A N 1
ATOM 710 C CA . LEU A 1 88 ? -7.022 7.918 23.231 1.00 89.38 88 LEU A CA 1
ATOM 711 C C . LEU A 1 88 ? -7.728 6.699 22.617 1.00 89.38 88 LEU A C 1
ATOM 713 O O . LEU A 1 88 ? -8.033 5.751 23.338 1.00 89.38 88 LEU A O 1
ATOM 717 N N . LEU A 1 89 ? -7.973 6.709 21.301 1.00 90.12 89 LEU A N 1
ATOM 718 C CA . LEU A 1 89 ? -8.639 5.594 20.618 1.00 90.12 89 LEU A CA 1
ATOM 719 C C . LEU A 1 89 ? -7.845 4.299 20.743 1.00 90.12 89 LEU A C 1
ATOM 721 O O . LEU A 1 89 ? -8.423 3.237 20.955 1.00 90.12 89 LEU A O 1
ATOM 725 N N . ARG A 1 90 ? -6.517 4.378 20.647 1.00 88.88 90 ARG A N 1
ATOM 726 C CA . ARG A 1 90 ? -5.623 3.237 20.848 1.00 88.88 90 ARG A CA 1
ATOM 727 C C . ARG A 1 90 ? -5.838 2.606 22.221 1.00 88.88 90 ARG A C 1
ATOM 729 O O . ARG A 1 90 ? -5.927 1.380 22.312 1.00 88.88 90 ARG A O 1
ATOM 736 N N . ASP A 1 91 ? -5.893 3.422 23.267 1.00 88.94 91 ASP A N 1
ATOM 737 C CA . ASP A 1 91 ? -6.023 2.944 24.642 1.00 88.94 91 ASP A CA 1
ATOM 738 C C . ASP A 1 91 ? -7.420 2.361 24.899 1.00 88.94 91 ASP A C 1
ATOM 740 O O . ASP A 1 91 ? -7.526 1.283 25.482 1.00 88.94 91 ASP A O 1
ATOM 744 N N . GLU A 1 92 ? -8.474 2.999 24.382 1.00 89.88 92 GLU A N 1
ATOM 745 C CA . GLU A 1 92 ? -9.857 2.508 24.479 1.00 89.88 92 GLU A CA 1
ATOM 746 C C . GLU A 1 92 ? -10.087 1.211 23.680 1.00 89.88 92 GLU A C 1
ATOM 748 O O . GLU A 1 92 ? -10.735 0.278 24.160 1.00 89.88 92 GLU A O 1
ATOM 753 N N . VAL A 1 93 ? -9.509 1.096 22.478 1.00 90.94 93 VAL A N 1
ATOM 754 C CA . VAL A 1 93 ? -9.515 -0.163 21.720 1.00 90.94 93 VAL A CA 1
ATOM 755 C C . VAL A 1 93 ? -8.733 -1.223 22.488 1.00 90.94 93 VAL A C 1
ATOM 757 O O . VAL A 1 93 ? -9.221 -2.336 22.659 1.00 90.94 93 VAL A O 1
ATOM 760 N N . SER A 1 94 ? -7.554 -0.907 23.023 1.00 89.00 94 SER A N 1
ATOM 761 C CA . SER A 1 94 ? -6.762 -1.888 23.772 1.00 89.00 94 SER A CA 1
ATOM 762 C C . SER A 1 94 ? -7.436 -2.359 25.060 1.00 89.00 94 SER A C 1
ATOM 764 O O . SER A 1 94 ? -7.197 -3.495 25.468 1.00 89.00 94 SER A O 1
ATOM 766 N N . SER A 1 95 ? -8.232 -1.517 25.723 1.00 88.38 95 SER A N 1
ATOM 767 C CA . SER A 1 95 ? -8.930 -1.892 26.954 1.00 88.38 95 SER A CA 1
ATOM 768 C C . SER A 1 95 ? -10.147 -2.781 26.707 1.00 88.38 95 SER A C 1
ATOM 770 O O . SER A 1 95 ? -10.654 -3.364 27.665 1.00 88.38 95 SER A O 1
ATOM 772 N N . GLN A 1 96 ? -10.609 -2.892 25.452 1.00 89.06 96 GLN A N 1
ATOM 773 C CA . GLN A 1 96 ? -11.796 -3.663 25.060 1.00 89.06 96 GLN A CA 1
ATOM 774 C C . GLN A 1 96 ? -13.003 -3.358 25.958 1.00 89.06 96 GLN A C 1
ATOM 776 O O . GLN A 1 96 ? -13.725 -4.241 26.423 1.00 89.06 96 GLN A O 1
ATOM 781 N N . SER A 1 97 ? -13.208 -2.070 26.224 1.00 80.00 97 SER A N 1
ATOM 782 C CA . SER A 1 97 ? -14.244 -1.570 27.120 1.00 80.00 97 SER A CA 1
ATOM 783 C C . SER A 1 97 ? -15.014 -0.415 26.480 1.00 80.00 97 SER A C 1
ATOM 785 O O . SER A 1 97 ? -14.559 0.223 25.533 1.00 80.00 97 SER A O 1
ATOM 787 N N . GLY A 1 98 ? -16.224 -0.162 26.984 1.00 83.88 98 GLY A N 1
ATOM 788 C CA . GLY A 1 98 ? -17.090 0.894 26.459 1.00 83.88 98 GLY A CA 1
ATOM 789 C C . GLY A 1 98 ? -17.525 0.656 25.010 1.00 83.88 98 GLY A C 1
ATOM 790 O O . GLY A 1 98 ? -17.723 -0.485 24.590 1.00 83.88 98 GLY A O 1
ATOM 791 N N . SER A 1 99 ? -17.687 1.747 24.260 1.00 84.25 99 SER A N 1
ATOM 792 C CA . SER A 1 99 ? -18.211 1.739 22.887 1.00 84.25 99 SER A CA 1
ATOM 793 C C . SER A 1 99 ? -17.292 1.056 21.866 1.00 84.25 99 SER A C 1
ATOM 795 O O . SER A 1 99 ? -17.762 0.710 20.789 1.00 84.25 99 SER A O 1
ATOM 797 N N . LEU A 1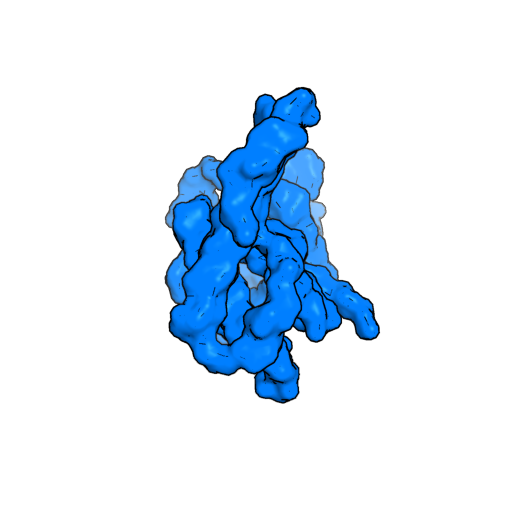 100 ? -16.005 0.860 22.190 1.00 87.94 100 LEU A N 1
ATOM 798 C CA . LEU A 1 100 ? -14.994 0.274 21.296 1.00 87.94 100 LEU A CA 1
ATOM 799 C C . LEU A 1 100 ? -14.716 -1.214 21.569 1.00 87.94 100 LEU A C 1
ATOM 801 O O . LEU A 1 100 ? -13.792 -1.798 20.999 1.00 87.94 100 LEU A O 1
ATOM 805 N N . ASN A 1 101 ? -15.505 -1.854 22.435 1.00 90.88 101 ASN A N 1
ATOM 806 C CA . ASN A 1 101 ? -15.406 -3.296 22.648 1.00 90.88 101 ASN A CA 1
ATOM 807 C C . ASN A 1 101 ? -15.719 -4.048 21.340 1.00 90.88 101 ASN A C 1
ATOM 809 O O . ASN A 1 101 ? -16.678 -3.716 20.645 1.00 90.88 101 ASN A O 1
ATOM 813 N N . GLY A 1 102 ? -14.895 -5.034 20.981 1.00 90.81 102 GLY A N 1
ATOM 814 C CA . GLY A 1 102 ? -15.022 -5.752 19.712 1.00 90.81 102 GLY A CA 1
ATOM 815 C C . GLY A 1 102 ? -14.395 -5.024 18.519 1.00 90.81 102 GLY A C 1
ATOM 816 O O . GLY A 1 102 ? -14.401 -5.561 17.413 1.00 90.81 102 GLY A O 1
ATOM 817 N N . CYS A 1 103 ? -13.840 -3.824 18.718 1.00 93.44 103 CYS A N 1
ATOM 818 C CA . CYS A 1 103 ? -13.226 -3.051 17.644 1.00 93.44 103 CYS A CA 1
ATOM 819 C C . CYS A 1 103 ? -11.716 -3.297 17.534 1.00 93.44 103 CYS A C 1
ATOM 821 O O . CYS A 1 103 ? -11.047 -3.640 18.511 1.00 93.44 103 CYS A O 1
ATOM 823 N N . ALA A 1 104 ? -11.187 -3.067 16.339 1.00 94.25 104 ALA A N 1
ATOM 824 C CA . ALA A 1 104 ? -9.776 -2.951 16.011 1.00 94.25 104 ALA A CA 1
ATOM 825 C C . ALA A 1 104 ? -9.518 -1.567 15.399 1.00 94.25 104 ALA A C 1
ATOM 827 O O . ALA A 1 104 ? -10.398 -0.985 14.766 1.00 94.25 104 ALA A O 1
ATOM 828 N N . LEU A 1 105 ? -8.308 -1.041 15.563 1.00 94.06 105 LEU A N 1
ATOM 829 C CA . LEU A 1 105 ? -7.929 0.284 15.060 1.00 94.06 105 LEU A CA 1
ATOM 830 C C . LEU A 1 105 ? -6.950 0.140 13.895 1.00 94.06 105 LEU A C 1
ATOM 832 O O . LEU A 1 105 ? -5.970 -0.586 14.039 1.00 94.06 105 LEU A O 1
ATOM 836 N N . LEU A 1 106 ? -7.169 0.847 12.785 1.00 94.12 106 LEU A N 1
ATOM 837 C CA . LEU A 1 106 ? -6.175 1.030 11.722 1.00 94.12 106 LEU A CA 1
ATOM 838 C C . LEU A 1 106 ? -5.773 2.498 11.658 1.00 94.12 106 LEU A C 1
ATOM 840 O O . LEU A 1 106 ? -6.614 3.358 11.419 1.00 94.12 106 LEU A O 1
ATOM 844 N N . ILE A 1 107 ? -4.488 2.769 11.849 1.00 91.88 107 ILE A N 1
ATOM 845 C CA . ILE A 1 107 ? -3.919 4.114 11.853 1.00 91.88 107 ILE A CA 1
ATOM 846 C C . ILE A 1 107 ? -3.131 4.318 10.559 1.00 91.88 107 ILE A C 1
ATOM 848 O O . ILE A 1 107 ? -2.083 3.705 10.372 1.00 91.88 107 ILE A O 1
ATOM 852 N N . ILE A 1 108 ? -3.612 5.196 9.686 1.00 91.75 108 ILE A N 1
ATOM 853 C CA . ILE A 1 108 ? -2.884 5.660 8.501 1.00 91.75 108 ILE A CA 1
ATOM 854 C C . ILE A 1 108 ? -2.187 6.966 8.878 1.00 91.75 108 ILE A C 1
ATOM 856 O O . ILE A 1 108 ? -2.846 7.915 9.305 1.00 91.75 108 ILE A O 1
ATOM 860 N N . HIS A 1 109 ? -0.865 7.033 8.752 1.00 87.56 109 HIS A N 1
ATOM 861 C CA . HIS A 1 109 ? -0.084 8.192 9.200 1.00 87.56 109 HIS A CA 1
ATOM 862 C C . HIS A 1 109 ? 1.101 8.481 8.279 1.00 87.56 109 HIS A C 1
ATOM 864 O O . HIS A 1 109 ? 1.496 7.632 7.487 1.00 87.56 109 HIS A O 1
ATOM 870 N N . ASN A 1 110 ? 1.653 9.692 8.373 1.00 80.56 110 ASN A N 1
ATOM 871 C CA . ASN A 1 110 ? 2.760 10.169 7.540 1.00 80.56 110 ASN A CA 1
ATOM 872 C C . ASN A 1 110 ? 4.067 10.442 8.310 1.00 80.56 110 ASN A C 1
ATOM 874 O O . ASN A 1 110 ? 5.038 10.901 7.710 1.00 80.56 110 ASN A O 1
ATOM 878 N N . SER A 1 111 ? 4.121 10.196 9.623 1.00 67.38 111 SER A N 1
ATOM 879 C CA . SER A 1 111 ? 5.208 10.669 10.493 1.00 67.38 111 SER A CA 1
ATOM 880 C C . SER A 1 111 ? 5.763 9.592 11.436 1.00 67.38 111 SER A C 1
ATOM 882 O O . SER A 1 111 ? 5.268 8.471 11.520 1.00 67.38 111 SER A O 1
ATOM 884 N N . LEU A 1 112 ? 6.860 9.919 12.129 1.00 59.69 112 LEU A N 1
ATOM 885 C CA . LEU A 1 112 ? 7.484 9.082 13.161 1.00 59.69 112 LEU A CA 1
ATOM 886 C C . LEU A 1 112 ? 6.748 9.269 14.496 1.00 59.69 112 LEU A C 1
ATOM 888 O O . LEU A 1 112 ? 7.262 9.880 15.428 1.00 59.69 112 LEU A O 1
ATOM 892 N N . LEU A 1 113 ? 5.510 8.785 14.582 1.00 61.75 113 LEU A N 1
ATOM 893 C CA . LEU A 1 113 ? 4.788 8.711 15.854 1.00 61.75 113 LEU A CA 1
ATOM 894 C C . LEU A 1 113 ? 5.342 7.533 16.671 1.00 61.75 113 LEU A C 1
ATOM 896 O O . LEU A 1 113 ? 4.730 6.466 16.737 1.00 61.75 113 LEU A O 1
ATOM 900 N N . ASP A 1 114 ? 6.527 7.700 17.265 1.00 61.50 114 ASP A N 1
ATOM 901 C CA . ASP A 1 114 ? 7.289 6.625 17.928 1.00 61.50 114 ASP A CA 1
ATOM 902 C C . ASP A 1 114 ? 6.481 5.874 19.007 1.00 61.50 114 ASP A C 1
ATOM 904 O O . ASP A 1 114 ? 6.647 4.670 19.218 1.00 61.50 114 ASP A O 1
ATOM 908 N N . THR A 1 115 ? 5.554 6.552 19.683 1.00 58.97 115 THR A N 1
ATOM 909 C CA . THR A 1 115 ? 4.683 5.961 20.714 1.00 58.97 115 THR A CA 1
ATOM 910 C C . THR A 1 115 ? 3.491 5.189 20.133 1.00 58.97 115 THR A C 1
ATOM 912 O O . THR A 1 115 ? 3.001 4.244 20.762 1.00 58.97 115 THR A O 1
ATOM 915 N N . LEU A 1 116 ? 3.024 5.546 18.934 1.00 60.97 116 LEU A N 1
ATOM 916 C CA . LEU A 1 116 ? 1.941 4.852 18.229 1.00 60.97 116 LEU A CA 1
ATOM 917 C C . LEU A 1 116 ? 2.471 3.639 17.453 1.00 60.97 116 LEU A C 1
ATOM 919 O O . LEU A 1 116 ? 1.837 2.584 17.471 1.00 60.97 116 LEU A O 1
ATOM 923 N N . ILE A 1 117 ? 3.665 3.746 16.864 1.00 63.94 117 ILE A N 1
ATOM 924 C CA . ILE A 1 117 ? 4.289 2.698 16.041 1.00 63.94 117 ILE A CA 1
ATOM 925 C C . ILE A 1 117 ? 4.670 1.469 16.880 1.00 63.94 117 ILE A C 1
ATOM 927 O O . ILE A 1 117 ? 4.379 0.345 16.486 1.00 63.94 117 ILE A O 1
ATOM 931 N N . ASN A 1 118 ? 5.236 1.654 18.078 1.00 69.75 118 ASN A N 1
ATOM 932 C CA . ASN A 1 118 ? 5.722 0.535 18.904 1.00 69.75 118 ASN A CA 1
ATOM 933 C C . ASN A 1 118 ? 4.617 -0.375 19.475 1.00 69.75 118 ASN A C 1
ATOM 935 O O . ASN A 1 118 ? 4.903 -1.457 19.983 1.00 69.75 118 ASN A O 1
ATOM 939 N N . SER A 1 119 ? 3.358 0.063 19.431 1.00 72.06 119 SER A N 1
ATOM 940 C CA . SER A 1 119 ? 2.219 -0.655 20.022 1.00 72.06 119 SER A CA 1
ATOM 941 C C . SER A 1 119 ? 1.195 -1.146 18.993 1.00 72.06 119 SER A C 1
ATOM 943 O O . SER A 1 119 ? 0.206 -1.783 19.369 1.00 72.06 119 SER A O 1
ATOM 945 N N . ALA A 1 120 ? 1.432 -0.883 17.705 1.00 84.50 120 ALA A N 1
ATOM 946 C CA . ALA A 1 120 ? 0.571 -1.279 16.601 1.00 84.50 120 ALA A CA 1
ATOM 947 C C . ALA A 1 120 ? 1.327 -2.170 15.607 1.00 84.50 120 ALA A C 1
ATOM 949 O O . ALA A 1 120 ? 2.521 -2.008 15.373 1.00 84.50 120 ALA A O 1
ATOM 950 N N . LYS A 1 121 ? 0.625 -3.136 15.013 1.00 89.50 121 LYS A N 1
ATOM 951 C CA . LYS A 1 121 ? 1.191 -4.015 13.988 1.00 89.50 121 LYS A CA 1
ATOM 952 C C . LYS A 1 121 ? 1.231 -3.283 12.656 1.00 89.50 121 LYS A C 1
ATOM 954 O O . LYS A 1 121 ? 0.190 -2.833 12.181 1.00 89.50 121 LYS A O 1
ATOM 959 N N . ASP A 1 122 ? 2.407 -3.200 12.053 1.00 89.31 122 ASP A N 1
ATOM 960 C CA . ASP A 1 122 ? 2.528 -2.688 10.694 1.00 89.31 122 ASP A CA 1
ATOM 961 C C . ASP A 1 122 ? 1.840 -3.654 9.720 1.00 89.31 122 ASP A C 1
ATOM 963 O O . ASP A 1 122 ? 2.101 -4.858 9.749 1.00 89.31 122 ASP A O 1
ATOM 967 N N . VAL A 1 123 ? 0.926 -3.153 8.891 1.00 90.62 123 VAL A N 1
ATOM 968 C CA . VAL A 1 123 ? 0.230 -3.978 7.889 1.00 90.62 123 VAL A CA 1
ATOM 969 C C . VAL A 1 123 ? 0.999 -4.096 6.572 1.00 90.62 123 VAL A C 1
ATOM 971 O O . VAL A 1 123 ? 0.611 -4.900 5.727 1.00 90.62 123 VAL A O 1
ATOM 974 N N . ALA A 1 124 ? 2.099 -3.355 6.417 1.00 88.19 124 ALA A N 1
ATOM 975 C CA . ALA A 1 124 ? 3.027 -3.441 5.293 1.00 88.19 124 ALA A CA 1
ATOM 976 C C . ALA A 1 124 ? 4.296 -4.263 5.602 1.00 88.19 124 ALA A C 1
ATOM 978 O O . ALA A 1 124 ? 5.109 -4.479 4.707 1.00 88.19 124 ALA A O 1
ATOM 979 N N . GLN A 1 125 ? 4.485 -4.750 6.8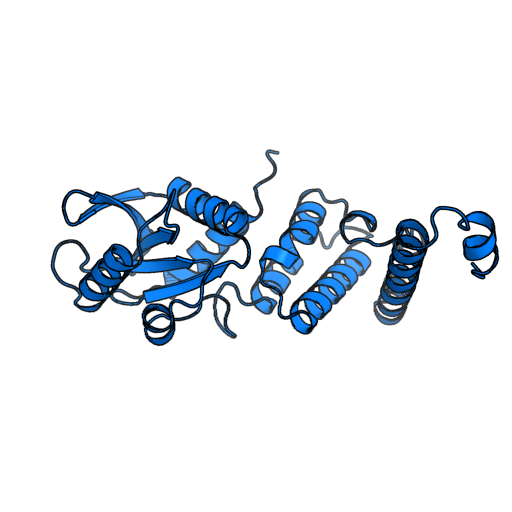36 1.00 86.62 125 GLN A N 1
ATOM 980 C CA . GLN A 1 125 ? 5.623 -5.621 7.170 1.00 86.62 125 GLN A CA 1
ATOM 981 C C . GLN A 1 125 ? 5.474 -7.035 6.568 1.00 86.62 125 GLN A C 1
ATOM 983 O O . GLN A 1 125 ? 4.349 -7.466 6.288 1.00 86.62 125 GLN A O 1
ATOM 988 N N . PRO A 1 126 ? 6.577 -7.801 6.429 1.00 84.31 126 PRO A N 1
ATOM 989 C CA . PRO A 1 126 ? 6.536 -9.173 5.928 1.00 84.31 126 PRO A CA 1
ATOM 990 C C . PRO A 1 126 ? 5.482 -10.036 6.633 1.00 84.31 126 PRO A C 1
ATOM 992 O O . PRO A 1 126 ? 5.389 -10.065 7.862 1.00 84.31 126 PRO A O 1
ATOM 995 N N . GLY A 1 127 ? 4.673 -10.739 5.838 1.00 82.31 127 GLY A N 1
ATOM 996 C CA . GLY A 1 127 ? 3.581 -11.589 6.322 1.00 82.31 127 GLY A CA 1
ATOM 997 C C . GLY A 1 127 ? 2.246 -10.875 6.578 1.00 82.31 127 GLY A C 1
ATOM 998 O O . GLY A 1 127 ? 1.289 -11.537 6.982 1.00 82.31 127 GLY A O 1
ATOM 999 N N . PHE A 1 128 ? 2.145 -9.563 6.334 1.00 87.12 128 PHE A N 1
ATOM 1000 C CA . PHE A 1 128 ? 0.889 -8.809 6.419 1.00 87.12 128 PHE A CA 1
ATOM 1001 C C . PHE A 1 128 ? 0.373 -8.358 5.052 1.00 87.12 128 PHE A C 1
ATOM 1003 O O . PHE A 1 128 ? 1.078 -8.382 4.047 1.00 87.12 128 PHE A O 1
ATOM 1010 N N . VAL A 1 129 ? -0.900 -7.968 5.031 1.00 88.50 129 VAL A N 1
ATOM 1011 C CA . VAL A 1 129 ? -1.715 -7.776 3.827 1.00 88.50 129 VAL A CA 1
ATOM 1012 C C . VAL A 1 129 ? -1.128 -6.821 2.786 1.00 88.50 129 VAL A C 1
ATOM 1014 O O . VAL A 1 129 ? -1.279 -7.062 1.596 1.00 88.50 129 VAL A O 1
ATOM 1017 N N . TRP A 1 130 ? -0.415 -5.776 3.193 1.00 89.88 130 TRP A N 1
ATOM 1018 C CA . TRP A 1 130 ? 0.153 -4.799 2.264 1.00 89.88 130 TRP A CA 1
ATOM 1019 C C . TRP A 1 130 ? 1.667 -4.900 2.106 1.00 89.88 130 TRP A C 1
ATOM 1021 O O . TRP A 1 130 ? 2.301 -3.965 1.617 1.00 89.88 130 TRP A O 1
ATOM 1031 N N . HIS A 1 131 ? 2.260 -6.026 2.501 1.00 88.44 131 HIS A N 1
ATOM 1032 C CA . HIS A 1 131 ? 3.633 -6.315 2.116 1.00 88.44 131 HIS A CA 1
ATOM 1033 C C . HIS A 1 131 ? 3.752 -6.322 0.578 1.00 88.44 131 HIS A C 1
ATOM 1035 O O . HIS A 1 131 ? 2.886 -6.921 -0.073 1.00 88.44 131 HIS A O 1
ATOM 1041 N N . PRO A 1 132 ? 4.804 -5.723 -0.015 1.00 85.00 132 PRO A N 1
ATOM 1042 C CA . PRO A 1 132 ? 5.010 -5.704 -1.464 1.00 85.00 132 PRO A CA 1
ATOM 1043 C C . PRO A 1 132 ? 4.840 -7.067 -2.147 1.00 85.00 132 PRO A C 1
ATOM 1045 O O . PRO A 1 132 ? 4.265 -7.136 -3.228 1.00 85.00 132 PRO A O 1
ATOM 1048 N N . GLU A 1 133 ? 5.257 -8.168 -1.509 1.00 86.12 133 GLU A N 1
ATOM 1049 C CA . GLU A 1 133 ? 5.120 -9.519 -2.088 1.00 86.12 133 GLU A CA 1
ATOM 1050 C C . GLU A 1 133 ? 3.657 -9.939 -2.267 1.00 86.12 133 GLU A C 1
ATOM 1052 O O . GLU A 1 133 ? 3.308 -10.586 -3.255 1.00 86.12 133 GLU A O 1
ATOM 1057 N N . ASN A 1 134 ? 2.789 -9.559 -1.324 1.00 87.94 134 ASN A N 1
ATOM 1058 C CA . ASN A 1 134 ? 1.365 -9.870 -1.405 1.00 87.94 134 ASN A CA 1
ATOM 1059 C C . ASN A 1 134 ? 0.712 -9.055 -2.518 1.00 87.94 134 ASN A C 1
ATOM 1061 O O . ASN A 1 134 ? -0.018 -9.616 -3.329 1.00 87.94 134 ASN A O 1
ATOM 1065 N N . ILE A 1 135 ? 1.042 -7.764 -2.616 1.00 86.81 135 ILE A N 1
ATOM 1066 C CA . ILE A 1 135 ? 0.549 -6.898 -3.693 1.00 86.81 135 ILE A CA 1
ATOM 1067 C C . ILE A 1 135 ? 1.011 -7.412 -5.058 1.00 86.81 135 ILE A C 1
ATOM 1069 O O . ILE A 1 135 ? 0.188 -7.551 -5.960 1.00 86.81 135 ILE A O 1
ATOM 1073 N N . LYS A 1 136 ? 2.286 -7.799 -5.187 1.00 86.94 136 LYS A N 1
ATOM 1074 C CA . LYS A 1 136 ? 2.826 -8.420 -6.400 1.00 86.94 136 LYS A CA 1
ATOM 1075 C C . LYS A 1 136 ? 2.045 -9.673 -6.794 1.00 86.94 136 LYS A C 1
ATOM 1077 O O . LYS A 1 136 ? 1.636 -9.807 -7.941 1.00 86.94 136 LYS A O 1
ATOM 1082 N N . SER A 1 137 ? 1.822 -10.579 -5.843 1.00 86.81 137 SER A N 1
ATOM 1083 C CA . SER A 1 137 ? 1.093 -11.830 -6.080 1.00 86.81 137 SER A CA 1
ATOM 1084 C C . SER A 1 137 ? -0.343 -11.587 -6.555 1.00 86.81 137 SER A C 1
ATOM 1086 O O . SER A 1 137 ? -0.819 -12.275 -7.453 1.00 86.81 137 SER A O 1
ATOM 1088 N N . LEU A 1 138 ? -1.026 -10.581 -6.007 1.00 85.00 138 LEU A N 1
ATOM 1089 C CA . LEU A 1 138 ? -2.372 -10.215 -6.454 1.00 85.00 138 LEU A CA 1
ATOM 1090 C C . LEU A 1 138 ? -2.367 -9.607 -7.849 1.00 85.00 138 LEU A C 1
ATOM 1092 O O . LEU A 1 138 ? -3.172 -10.006 -8.676 1.00 85.00 138 LEU A O 1
ATOM 1096 N N . LEU A 1 139 ? -1.459 -8.666 -8.123 1.00 83.75 139 LEU A N 1
ATOM 1097 C CA . LEU A 1 139 ? -1.347 -8.065 -9.451 1.00 83.75 139 LEU A CA 1
ATOM 1098 C C . LEU A 1 139 ? -1.045 -9.128 -10.503 1.00 83.75 139 LEU A C 1
ATOM 1100 O O . LEU A 1 139 ? -1.638 -9.104 -11.572 1.00 83.75 139 LEU A O 1
ATOM 1104 N N . HIS A 1 140 ? -0.202 -10.110 -10.169 1.00 84.88 140 HIS A N 1
ATOM 1105 C CA . HIS A 1 140 ? 0.063 -11.265 -11.026 1.00 84.88 140 HIS A CA 1
ATOM 1106 C C . HIS A 1 140 ? -1.199 -12.088 -11.320 1.00 84.88 140 HIS A C 1
ATOM 1108 O O . HIS A 1 140 ? -1.364 -12.565 -12.438 1.00 84.88 140 HIS A O 1
ATOM 1114 N N . GLN A 1 141 ? -2.107 -12.229 -10.348 1.00 84.19 141 GLN A N 1
ATOM 1115 C CA . GLN A 1 141 ? -3.387 -12.927 -10.533 1.00 84.19 141 GLN A CA 1
ATOM 1116 C C . GLN A 1 141 ? -4.384 -12.143 -11.392 1.00 84.19 141 GLN A C 1
ATOM 1118 O O . GLN A 1 141 ? -5.213 -12.765 -12.054 1.00 84.19 141 GLN A O 1
ATOM 1123 N N . GLU A 1 142 ? -4.304 -10.812 -11.392 1.00 80.56 142 GLU A N 1
ATOM 1124 C CA . GLU A 1 142 ? -5.137 -9.945 -12.235 1.00 80.56 142 GLU A CA 1
ATOM 1125 C C . GLU A 1 142 ? -4.632 -9.868 -13.690 1.00 80.56 142 GLU A C 1
ATOM 1127 O O . GLU A 1 142 ? -5.377 -9.436 -14.568 1.00 80.56 142 GLU A O 1
ATOM 1132 N N . LEU A 1 143 ? -3.397 -10.307 -13.975 1.00 80.31 143 LEU A N 1
ATOM 1133 C CA . LEU A 1 143 ? -2.874 -10.374 -15.342 1.00 80.31 143 LEU A CA 1
ATOM 1134 C C . LEU A 1 143 ? -3.648 -11.399 -16.186 1.00 80.31 143 LEU A C 1
ATOM 1136 O O . LEU A 1 143 ? -3.812 -12.561 -15.800 1.00 80.31 143 LEU A O 1
ATOM 1140 N N . ASP A 1 144 ? -4.046 -10.997 -17.395 1.00 78.12 144 ASP A N 1
ATOM 1141 C CA . ASP A 1 144 ? -4.688 -11.897 -18.351 1.00 78.12 144 ASP A CA 1
ATOM 1142 C C . ASP A 1 144 ? -3.671 -12.897 -18.922 1.00 78.12 144 ASP A C 1
ATOM 1144 O O . ASP A 1 144 ? -2.825 -12.572 -19.753 1.00 78.12 144 ASP A O 1
ATOM 1148 N N . GLN A 1 145 ? -3.771 -14.155 -18.488 1.00 77.69 145 GLN A N 1
ATOM 1149 C CA . GLN A 1 145 ? -2.903 -15.245 -18.948 1.00 77.69 145 GLN A CA 1
ATOM 1150 C C . GLN A 1 145 ? -3.097 -15.601 -20.427 1.00 77.69 145 GLN A C 1
ATOM 1152 O O . GLN A 1 145 ? -2.279 -16.334 -20.990 1.00 77.69 145 GLN A O 1
ATOM 1157 N N . SER A 1 146 ? -4.190 -15.147 -21.043 1.00 76.56 146 SER A N 1
ATOM 1158 C CA . SER A 1 146 ? -4.467 -15.353 -22.462 1.00 76.56 146 SER A CA 1
ATOM 1159 C C . SER A 1 146 ? -3.875 -14.265 -23.361 1.00 76.56 146 SER A C 1
ATOM 1161 O O . SER A 1 146 ? -3.837 -14.461 -24.577 1.00 76.56 146 SER A O 1
ATOM 1163 N N . ASP A 1 147 ? -3.361 -13.177 -22.778 1.00 78.69 147 ASP A N 1
ATOM 1164 C CA . ASP A 1 147 ? -2.686 -12.108 -23.509 1.00 78.69 147 ASP A CA 1
ATOM 1165 C C . ASP A 1 147 ? -1.318 -12.579 -24.035 1.00 78.69 147 ASP A C 1
ATOM 1167 O O . ASP A 1 147 ? -0.532 -13.238 -23.346 1.00 78.69 147 ASP A O 1
ATOM 1171 N N . GLU A 1 148 ? -1.001 -12.207 -25.273 1.00 76.25 148 GLU A N 1
ATOM 1172 C CA . GLU A 1 148 ? 0.311 -12.439 -25.876 1.00 76.25 148 GLU A CA 1
ATOM 1173 C C . GLU A 1 148 ? 1.424 -11.705 -25.113 1.00 76.25 148 GLU A C 1
ATOM 1175 O O . GLU A 1 148 ? 2.538 -12.226 -25.007 1.00 76.25 148 GLU A O 1
ATOM 1180 N N . LYS A 1 149 ? 1.101 -10.551 -24.512 1.00 77.81 149 LYS A N 1
ATOM 1181 C CA . LYS A 1 149 ? 2.011 -9.717 -23.718 1.00 77.81 149 LYS A CA 1
ATOM 1182 C C . LYS A 1 149 ? 2.210 -10.215 -22.287 1.00 77.81 149 LYS A C 1
ATOM 1184 O O . LYS A 1 149 ? 3.077 -9.688 -21.590 1.00 77.81 149 LYS A O 1
ATOM 1189 N N . PHE A 1 150 ? 1.481 -11.247 -21.846 1.00 81.31 150 PHE A N 1
ATOM 1190 C CA . PHE A 1 150 ? 1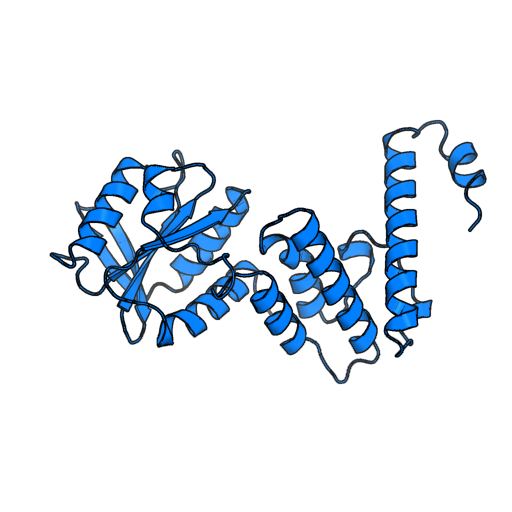.488 -11.726 -20.457 1.00 81.31 150 PHE A CA 1
ATOM 1191 C C . PHE A 1 150 ? 2.901 -11.906 -19.883 1.00 81.31 150 PHE A C 1
ATOM 1193 O O . PHE A 1 150 ? 3.171 -11.525 -18.747 1.00 81.31 150 PHE A O 1
ATOM 1200 N N . LYS A 1 151 ? 3.832 -12.464 -20.671 1.00 83.88 151 LYS A N 1
ATOM 1201 C CA . LYS A 1 151 ? 5.212 -12.709 -20.217 1.00 83.88 151 LYS A CA 1
ATOM 1202 C C . LYS A 1 151 ? 6.007 -11.429 -19.993 1.00 83.88 151 LYS A C 1
ATOM 1204 O O . LYS A 1 151 ? 6.804 -11.379 -19.061 1.00 83.88 151 LYS A O 1
ATOM 1209 N N . VAL A 1 152 ? 5.779 -10.413 -20.815 1.00 83.25 152 VAL A N 1
ATOM 1210 C CA . VAL A 1 152 ? 6.392 -9.095 -20.650 1.00 83.25 152 VAL A CA 1
ATOM 1211 C C . VAL A 1 152 ? 5.797 -8.398 -19.437 1.00 83.25 152 VAL A C 1
ATOM 1213 O O . VAL A 1 152 ? 6.550 -7.899 -18.607 1.00 83.25 152 VAL A O 1
ATOM 1216 N N . SER A 1 153 ? 4.474 -8.449 -19.270 1.00 82.81 153 SER A N 1
ATOM 1217 C CA . SER A 1 153 ? 3.804 -7.889 -18.095 1.00 82.81 153 SER A CA 1
ATOM 1218 C C . SER A 1 153 ? 4.259 -8.534 -16.794 1.00 82.81 153 SER A C 1
ATOM 1220 O O . SER A 1 153 ? 4.489 -7.849 -15.802 1.00 82.81 153 SER A O 1
ATOM 1222 N N . GLU A 1 154 ? 4.463 -9.848 -16.815 1.00 84.88 154 GLU A N 1
ATOM 1223 C CA . GLU A 1 154 ? 5.029 -10.597 -15.701 1.00 84.88 154 GLU A CA 1
ATOM 1224 C C . GLU A 1 154 ? 6.459 -10.130 -15.369 1.00 84.88 154 GLU A C 1
ATOM 1226 O O . GLU A 1 154 ? 6.767 -9.901 -14.202 1.00 84.88 154 GLU A O 1
ATOM 1231 N N . CYS A 1 155 ? 7.318 -9.930 -16.375 1.00 86.38 155 CYS A N 1
ATOM 1232 C CA . CYS A 1 155 ? 8.672 -9.409 -16.166 1.00 86.38 155 CYS A CA 1
ATOM 1233 C C . CYS A 1 155 ? 8.697 -7.952 -15.685 1.00 86.38 155 CYS A C 1
ATOM 1235 O O . CYS A 1 155 ? 9.543 -7.612 -14.865 1.00 86.38 155 CYS A O 1
ATOM 1237 N N . LEU A 1 156 ? 7.783 -7.103 -16.156 1.00 83.56 156 LEU A N 1
ATOM 1238 C CA . LEU A 1 156 ? 7.666 -5.711 -15.709 1.00 83.56 156 LEU A CA 1
ATOM 1239 C C . LEU A 1 156 ? 7.159 -5.617 -14.265 1.00 83.56 156 LEU A C 1
ATOM 1241 O O . LEU A 1 156 ? 7.650 -4.804 -13.489 1.00 83.56 156 LEU A O 1
ATOM 1245 N N . LEU A 1 157 ? 6.236 -6.497 -13.873 1.00 84.88 157 LEU A N 1
ATOM 1246 C CA . LEU A 1 157 ? 5.812 -6.646 -12.482 1.00 84.88 157 LEU A CA 1
ATOM 1247 C C . LEU A 1 157 ? 6.958 -7.128 -11.583 1.00 84.88 157 LEU A C 1
ATOM 1249 O O . LEU A 1 157 ? 7.103 -6.635 -10.465 1.00 84.88 157 LEU A O 1
ATOM 1253 N N . ASP A 1 158 ? 7.756 -8.091 -12.055 1.00 86.62 158 ASP A N 1
ATOM 1254 C CA . ASP A 1 158 ? 8.961 -8.541 -11.354 1.00 86.62 158 ASP A CA 1
ATOM 1255 C C . ASP A 1 158 ? 9.947 -7.375 -11.168 1.00 86.62 158 ASP A C 1
ATOM 1257 O O . ASP A 1 158 ? 10.375 -7.120 -10.046 1.00 86.62 158 ASP A O 1
ATOM 1261 N N . TYR A 1 159 ? 10.202 -6.621 -12.237 1.00 84.81 159 TYR A N 1
ATOM 1262 C CA . TYR A 1 159 ? 11.095 -5.466 -12.246 1.00 84.81 159 TYR A CA 1
ATOM 1263 C C . TYR A 1 159 ? 10.662 -4.357 -11.274 1.00 84.81 159 TYR A C 1
ATOM 1265 O O . TYR A 1 159 ? 11.441 -3.929 -10.424 1.00 84.81 159 TYR A O 1
ATOM 1273 N N . GLN A 1 160 ? 9.397 -3.931 -11.343 1.00 81.94 160 GLN A N 1
ATOM 1274 C CA . GLN A 1 160 ? 8.866 -2.880 -10.471 1.00 81.94 160 GLN A CA 1
ATOM 1275 C C . GLN A 1 160 ? 8.902 -3.292 -8.996 1.00 81.94 160 GLN A C 1
ATOM 1277 O O . GLN A 1 160 ? 9.132 -2.469 -8.112 1.00 81.94 160 GLN A O 1
ATOM 1282 N N . PHE A 1 161 ? 8.669 -4.574 -8.713 1.00 84.50 161 PHE A N 1
ATOM 1283 C CA . PHE A 1 161 ? 8.783 -5.098 -7.359 1.00 84.50 161 PHE A CA 1
ATOM 1284 C C . PHE A 1 161 ? 10.215 -4.993 -6.824 1.00 84.50 161 PHE A C 1
ATOM 1286 O O . PHE A 1 161 ? 10.391 -4.546 -5.690 1.00 84.50 161 PHE A O 1
ATOM 1293 N N . ASP A 1 162 ? 11.213 -5.368 -7.627 1.00 85.12 162 ASP A N 1
ATOM 1294 C CA . ASP A 1 162 ? 12.622 -5.286 -7.235 1.00 85.12 162 ASP A CA 1
ATOM 1295 C C . ASP A 1 162 ? 13.031 -3.825 -6.975 1.00 85.12 162 ASP A C 1
ATOM 1297 O O . ASP A 1 162 ? 13.614 -3.530 -5.930 1.00 85.12 162 ASP A O 1
ATOM 1301 N N . LEU A 1 163 ? 12.595 -2.888 -7.828 1.00 81.75 163 LEU A N 1
ATOM 1302 C CA . LEU A 1 163 ? 12.815 -1.450 -7.632 1.00 81.75 163 LEU A CA 1
ATOM 1303 C C . LEU A 1 163 ? 12.207 -0.939 -6.313 1.00 81.75 163 LEU A C 1
ATOM 1305 O O . LEU A 1 163 ? 12.871 -0.259 -5.531 1.00 81.75 163 LEU A O 1
ATOM 1309 N N . ILE A 1 164 ? 10.955 -1.307 -6.018 1.00 82.12 164 ILE A N 1
ATOM 1310 C CA . ILE A 1 164 ? 10.269 -0.905 -4.778 1.00 82.12 164 ILE A CA 1
ATOM 1311 C C . ILE A 1 164 ? 10.990 -1.444 -3.539 1.00 82.12 164 ILE A C 1
ATOM 1313 O O . ILE A 1 164 ? 11.062 -0.750 -2.517 1.00 82.12 164 ILE A O 1
ATOM 1317 N N . LEU A 1 165 ? 11.515 -2.670 -3.606 1.00 81.06 165 LEU A N 1
ATOM 1318 C CA . LEU A 1 165 ? 12.300 -3.248 -2.519 1.00 81.06 165 LEU A CA 1
ATOM 1319 C C . LEU A 1 165 ? 13.629 -2.512 -2.318 1.00 81.06 165 LEU A C 1
ATOM 1321 O O . LEU A 1 165 ? 13.971 -2.201 -1.171 1.00 81.06 165 LEU A O 1
ATOM 1325 N N . ASP A 1 166 ? 14.343 -2.206 -3.401 1.00 81.44 166 ASP A N 1
ATOM 1326 C CA . ASP A 1 166 ? 15.637 -1.519 -3.364 1.00 81.44 166 ASP A CA 1
ATOM 1327 C C . ASP A 1 166 ? 15.508 -0.087 -2.826 1.00 81.44 166 ASP A C 1
ATOM 1329 O O . ASP A 1 166 ? 16.275 0.335 -1.953 1.00 81.44 166 ASP A O 1
ATOM 1333 N N . GLU A 1 167 ? 14.473 0.639 -3.252 1.00 76.50 167 GLU A N 1
ATOM 1334 C CA . GLU A 1 167 ? 14.179 1.998 -2.787 1.00 76.50 167 GLU A CA 1
ATOM 1335 C C . GLU A 1 167 ? 13.545 2.046 -1.388 1.00 76.50 167 GLU A C 1
ATOM 1337 O O . GLU A 1 167 ? 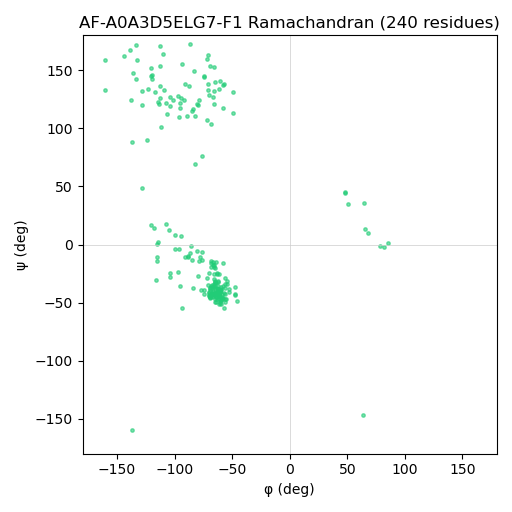13.358 3.126 -0.819 1.00 76.50 167 GLU A O 1
ATOM 1342 N N . LYS A 1 168 ? 13.205 0.887 -0.800 1.00 66.00 168 LYS A N 1
ATOM 1343 C CA . LYS A 1 168 ? 12.374 0.780 0.416 1.00 66.00 168 LYS A CA 1
ATOM 1344 C C . LYS A 1 168 ? 11.077 1.585 0.287 1.00 66.00 168 LYS A C 1
ATOM 1346 O O . LYS A 1 168 ? 10.597 2.181 1.260 1.00 66.00 168 LYS A O 1
ATOM 1351 N N . ALA A 1 169 ? 10.535 1.624 -0.925 1.00 72.38 169 ALA A N 1
ATOM 1352 C CA . ALA A 1 169 ? 9.303 2.313 -1.234 1.00 72.38 169 ALA A CA 1
ATOM 1353 C C . ALA A 1 169 ? 8.103 1.564 -0.630 1.00 72.38 169 ALA A C 1
ATOM 1355 O O . ALA A 1 169 ? 8.173 0.408 -0.208 1.00 72.38 169 ALA A O 1
ATOM 1356 N N . THR A 1 170 ? 6.973 2.260 -0.536 1.00 77.69 170 THR A N 1
ATOM 1357 C CA . THR A 1 170 ? 5.722 1.663 -0.037 1.00 77.69 170 THR A CA 1
ATOM 1358 C C . THR A 1 170 ? 4.945 0.989 -1.161 1.00 77.69 170 THR A C 1
ATOM 1360 O O . THR A 1 170 ? 5.262 1.167 -2.335 1.00 77.69 170 THR A O 1
ATOM 1363 N N . MET A 1 171 ? 3.866 0.272 -0.829 1.00 80.88 171 MET A N 1
ATOM 1364 C CA . MET A 1 171 ? 3.014 -0.369 -1.837 1.00 80.88 171 MET A CA 1
ATOM 1365 C C . MET A 1 171 ? 2.409 0.604 -2.862 1.00 80.88 171 MET A C 1
ATOM 1367 O O . MET A 1 171 ? 1.962 0.171 -3.916 1.00 80.88 171 MET A O 1
ATOM 1371 N N . PHE A 1 172 ? 2.408 1.913 -2.593 1.00 83.19 172 PHE A N 1
ATOM 1372 C CA . PHE A 1 172 ? 2.011 2.917 -3.580 1.00 83.19 172 PHE A CA 1
ATOM 1373 C C . PHE A 1 172 ? 2.922 2.981 -4.811 1.00 83.19 172 PHE A C 1
ATOM 1375 O O . PHE A 1 172 ? 2.506 3.558 -5.809 1.00 83.19 172 PHE A O 1
ATOM 1382 N N . GLY A 1 173 ? 4.118 2.384 -4.781 1.00 80.44 173 GLY A N 1
ATOM 1383 C CA . GLY A 1 173 ? 4.940 2.212 -5.983 1.00 80.44 173 GLY A CA 1
ATOM 1384 C C . GLY A 1 173 ? 4.310 1.274 -7.022 1.00 80.44 173 GLY A C 1
ATOM 1385 O O . GLY A 1 173 ? 4.689 1.309 -8.187 1.00 80.44 173 GLY A O 1
ATOM 1386 N N . PHE A 1 174 ? 3.324 0.457 -6.631 1.00 81.62 174 PHE A N 1
ATOM 1387 C CA . PHE A 1 174 ? 2.573 -0.394 -7.558 1.00 81.62 174 PHE A CA 1
ATOM 1388 C C . PHE A 1 174 ? 1.383 0.319 -8.211 1.00 81.62 174 PHE A C 1
ATOM 1390 O O . PHE A 1 174 ? 0.678 -0.306 -8.995 1.00 81.62 174 PHE A O 1
ATOM 1397 N N . GLU A 1 175 ? 1.120 1.590 -7.891 1.00 84.25 175 GLU A N 1
ATOM 1398 C CA . GLU A 1 175 ? -0.041 2.323 -8.415 1.00 84.25 175 GLU A CA 1
ATOM 1399 C C . GLU A 1 175 ? -0.002 2.435 -9.947 1.00 84.25 175 GLU A C 1
ATOM 1401 O O . GLU A 1 175 ? -0.996 2.139 -10.608 1.00 84.25 175 GLU A O 1
ATOM 1406 N N . GLU A 1 176 ? 1.152 2.803 -10.510 1.00 78.81 176 GLU A N 1
ATOM 1407 C CA . GLU A 1 176 ? 1.365 2.903 -11.962 1.00 78.81 176 GLU A CA 1
ATOM 1408 C C . GLU A 1 176 ? 1.144 1.552 -12.637 1.00 78.81 176 GLU A C 1
ATOM 1410 O O . GLU A 1 176 ? 0.341 1.436 -13.562 1.00 78.81 176 GLU A O 1
ATOM 1415 N N . LEU A 1 177 ? 1.752 0.502 -12.082 1.00 77.81 177 LEU A N 1
ATOM 1416 C CA . LEU A 1 177 ? 1.603 -0.853 -12.589 1.00 77.81 177 LEU A CA 1
ATOM 1417 C C . LEU A 1 177 ? 0.159 -1.361 -12.489 1.00 77.81 177 LEU A C 1
ATOM 1419 O O . LEU A 1 177 ? -0.337 -1.989 -13.417 1.00 77.81 177 LEU A O 1
ATOM 1423 N N . TYR A 1 178 ? -0.543 -1.092 -11.389 1.00 81.50 178 TYR A N 1
ATOM 1424 C CA . TYR A 1 178 ? -1.946 -1.474 -11.239 1.00 81.50 178 TYR A CA 1
ATOM 1425 C C . TYR A 1 178 ? -2.830 -0.787 -12.279 1.00 81.50 178 TYR A C 1
ATOM 1427 O O . TYR A 1 178 ? -3.695 -1.441 -12.859 1.00 81.50 178 TYR A O 1
ATOM 1435 N N . ASN A 1 179 ? -2.618 0.508 -12.528 1.00 78.75 179 ASN A N 1
ATOM 1436 C CA . ASN A 1 179 ? -3.371 1.240 -13.545 1.00 78.75 179 ASN A CA 1
ATOM 1437 C C . ASN A 1 179 ? -3.139 0.632 -14.933 1.00 78.75 179 ASN A C 1
ATOM 1439 O O . ASN A 1 179 ? -4.106 0.362 -15.643 1.00 78.75 179 ASN A O 1
ATOM 1443 N N . ALA A 1 180 ? -1.884 0.326 -15.250 1.00 75.25 180 ALA A N 1
ATOM 1444 C CA . ALA A 1 180 ? -1.475 -0.296 -16.500 1.00 75.25 180 ALA A CA 1
ATOM 1445 C C . ALA A 1 180 ? -2.070 -1.714 -16.677 1.00 75.25 180 ALA A C 1
ATOM 1447 O O . ALA A 1 180 ? -2.562 -2.073 -17.748 1.00 75.25 180 ALA A O 1
ATOM 1448 N N . VAL A 1 181 ? -2.114 -2.514 -15.602 1.00 74.94 181 VAL A N 1
ATOM 1449 C CA . VAL A 1 181 ? -2.757 -3.842 -15.587 1.00 74.94 181 VAL A CA 1
ATOM 1450 C C . VAL A 1 181 ? -4.277 -3.734 -15.739 1.00 74.94 181 VAL A C 1
ATOM 1452 O O . VAL A 1 181 ? -4.869 -4.461 -16.532 1.00 74.94 181 VAL A O 1
ATOM 1455 N N . CYS A 1 182 ? -4.923 -2.814 -15.017 1.00 70.38 182 CYS A N 1
ATOM 1456 C CA . CYS A 1 182 ? -6.373 -2.607 -15.086 1.00 70.38 182 CYS A CA 1
ATOM 1457 C C . CYS A 1 182 ? -6.847 -2.084 -16.446 1.00 70.38 182 CYS A C 1
ATOM 1459 O O . CYS A 1 182 ? -7.980 -2.365 -16.844 1.00 70.38 182 CYS A O 1
ATOM 1461 N N . ASP A 1 183 ? -6.002 -1.330 -17.145 1.00 69.06 183 ASP A N 1
ATOM 1462 C CA . ASP A 1 183 ? -6.281 -0.848 -18.496 1.00 69.06 183 ASP A CA 1
ATOM 1463 C C . ASP A 1 183 ? -6.083 -1.922 -19.569 1.00 69.06 183 ASP A C 1
ATOM 1465 O O . ASP A 1 183 ? -6.539 -1.744 -20.700 1.00 69.06 183 ASP A O 1
ATOM 1469 N N . GLY A 1 184 ? -5.493 -3.066 -19.204 1.00 61.94 184 GLY A N 1
ATOM 1470 C CA . GLY A 1 184 ? -5.265 -4.199 -20.100 1.00 61.94 184 GLY A CA 1
ATOM 1471 C C . GLY A 1 184 ? -4.239 -3.912 -21.196 1.00 61.94 184 GLY A C 1
ATOM 1472 O O . GLY A 1 184 ? -4.100 -4.704 -22.122 1.00 61.94 184 GLY A O 1
ATOM 1473 N N . ASP A 1 185 ? -3.531 -2.787 -21.111 1.00 64.94 185 ASP A N 1
ATOM 1474 C CA . ASP A 1 185 ? -2.460 -2.419 -22.025 1.00 64.94 185 ASP A CA 1
ATOM 1475 C C . ASP A 1 185 ? -1.309 -1.852 -21.207 1.00 64.94 185 ASP A C 1
ATOM 1477 O O . ASP A 1 185 ? -1.237 -0.658 -20.943 1.00 64.94 185 ASP A O 1
ATOM 1481 N N . LEU A 1 186 ? -0.425 -2.741 -20.763 1.00 65.94 186 LEU A N 1
ATOM 1482 C CA . LEU A 1 186 ? 0.756 -2.349 -20.014 1.00 65.94 186 LEU A CA 1
ATOM 1483 C C . LEU A 1 186 ? 1.714 -1.595 -20.946 1.00 65.94 186 LEU A C 1
ATOM 1485 O O . LEU A 1 186 ? 2.380 -2.217 -21.783 1.00 65.94 186 LEU A O 1
ATOM 1489 N N . GLN A 1 187 ? 1.774 -0.268 -20.823 1.00 67.19 187 GLN A N 1
ATOM 1490 C CA . GLN A 1 187 ? 2.638 0.558 -21.660 1.00 67.19 187 GLN A CA 1
ATOM 1491 C C . GLN A 1 187 ? 3.950 0.869 -20.935 1.00 67.19 187 GLN A C 1
ATOM 1493 O O . GLN A 1 187 ? 3.956 1.378 -19.820 1.00 67.19 187 GLN A O 1
ATOM 1498 N N . PHE A 1 188 ? 5.079 0.602 -21.596 1.00 76.25 188 PHE A N 1
ATOM 1499 C CA . PHE A 1 188 ? 6.423 0.899 -21.079 1.00 76.25 188 PHE A CA 1
ATOM 1500 C C . PHE A 1 188 ? 6.575 2.331 -20.513 1.00 76.25 188 PHE A C 1
ATOM 1502 O O . PHE A 1 188 ? 7.092 2.468 -19.403 1.00 76.25 188 PHE A O 1
ATOM 1509 N N . PRO A 1 189 ? 6.060 3.394 -21.167 1.00 77.75 189 PRO A N 1
ATOM 1510 C CA . PRO A 1 189 ? 6.212 4.766 -20.683 1.00 77.75 189 PRO A CA 1
ATOM 1511 C C . PRO A 1 189 ? 5.553 5.029 -19.333 1.00 77.75 189 PRO A C 1
ATOM 1513 O O . PRO A 1 189 ? 5.996 5.915 -18.610 1.00 77.75 189 PRO A O 1
ATOM 1516 N N . GLU A 1 190 ? 4.526 4.262 -18.966 1.00 71.88 190 GLU A N 1
ATOM 1517 C CA . GLU A 1 190 ? 3.855 4.395 -17.667 1.00 71.88 190 GLU A CA 1
ATOM 1518 C C . GLU A 1 190 ? 4.753 3.962 -16.505 1.00 71.88 190 GLU A C 1
ATOM 1520 O O . GLU A 1 190 ? 4.510 4.367 -15.376 1.00 71.88 190 GLU A O 1
ATOM 1525 N N . LEU A 1 191 ? 5.794 3.176 -16.790 1.00 75.12 191 LEU A N 1
ATOM 1526 C CA . LEU A 1 191 ? 6.807 2.720 -15.836 1.00 75.12 191 LEU A CA 1
ATOM 1527 C C . LEU A 1 191 ? 8.136 3.479 -16.005 1.00 75.12 191 LEU A C 1
ATOM 1529 O O . LEU A 1 191 ? 9.174 3.047 -15.505 1.00 75.12 191 LEU A O 1
ATOM 1533 N N . GLY A 1 192 ? 8.132 4.583 -16.762 1.00 77.19 192 GLY A N 1
ATOM 1534 C CA . GLY A 1 192 ? 9.346 5.332 -17.091 1.00 77.19 192 GLY A CA 1
ATOM 1535 C C . GLY A 1 192 ? 10.331 4.524 -17.939 1.00 77.19 192 GLY A C 1
ATOM 1536 O O . GLY A 1 192 ? 11.538 4.615 -17.716 1.00 77.19 192 GLY A O 1
ATOM 1537 N N . LEU A 1 193 ? 9.807 3.692 -18.845 1.00 84.62 193 LEU A N 1
ATOM 1538 C CA . LEU A 1 193 ? 10.551 2.920 -19.839 1.00 84.62 193 LEU A CA 1
ATOM 1539 C C . LEU A 1 193 ? 10.228 3.435 -21.249 1.00 84.62 193 LEU A C 1
ATOM 1541 O O . LEU A 1 193 ? 9.134 3.927 -21.531 1.00 84.62 193 LEU A O 1
ATOM 1545 N N . LEU A 1 194 ? 11.154 3.264 -22.184 1.00 85.19 194 LEU A N 1
ATOM 1546 C CA . LEU A 1 194 ? 10.924 3.547 -23.596 1.00 85.19 194 LEU A CA 1
ATOM 1547 C C . LEU A 1 194 ? 10.054 2.452 -24.226 1.00 85.19 194 LEU A C 1
ATOM 1549 O O . LEU A 1 194 ? 10.189 1.270 -23.911 1.00 85.19 194 LEU A O 1
ATOM 1553 N N . ASN A 1 195 ? 9.197 2.831 -25.176 1.00 83.75 195 ASN A N 1
ATOM 1554 C CA . ASN A 1 195 ? 8.404 1.869 -25.941 1.00 83.75 195 ASN A CA 1
ATOM 1555 C C . ASN A 1 195 ? 9.304 0.861 -26.667 1.00 83.75 195 ASN A C 1
ATOM 1557 O O . ASN A 1 195 ? 10.054 1.237 -27.568 1.00 83.75 195 ASN A O 1
ATOM 1561 N N . ASP A 1 196 ? 9.173 -0.421 -26.322 1.00 81.94 196 ASP A N 1
ATOM 1562 C CA . ASP A 1 196 ? 9.875 -1.510 -26.995 1.00 81.94 196 ASP A CA 1
ATOM 1563 C C . ASP A 1 196 ? 8.882 -2.555 -27.525 1.00 81.94 196 ASP A C 1
ATOM 1565 O O . ASP A 1 196 ? 8.523 -3.531 -26.864 1.00 81.94 196 ASP A O 1
ATOM 1569 N N . GLU A 1 197 ? 8.430 -2.349 -28.764 1.00 81.50 197 GLU A N 1
ATOM 1570 C CA . GLU A 1 197 ? 7.521 -3.280 -29.442 1.00 81.50 197 GLU A CA 1
ATOM 1571 C C . GLU A 1 197 ? 8.173 -4.642 -29.731 1.00 81.50 197 GLU A C 1
ATOM 1573 O O . GLU A 1 197 ? 7.475 -5.635 -29.947 1.00 81.50 197 GLU A O 1
ATOM 1578 N N . THR A 1 198 ? 9.509 -4.719 -29.733 1.00 81.50 198 THR A N 1
ATOM 1579 C CA . THR A 1 198 ? 10.228 -5.928 -30.147 1.00 81.50 198 THR A CA 1
ATOM 1580 C C . THR A 1 198 ? 10.076 -7.051 -29.132 1.00 81.50 198 THR A C 1
ATOM 1582 O O . THR A 1 198 ? 9.945 -8.212 -29.529 1.00 81.50 198 THR A O 1
ATOM 1585 N N . ILE A 1 199 ? 10.016 -6.708 -27.842 1.00 82.94 199 ILE A N 1
ATOM 1586 C CA . ILE A 1 199 ? 9.905 -7.682 -26.754 1.00 82.94 199 ILE A CA 1
ATOM 1587 C C . ILE A 1 199 ? 8.471 -8.109 -26.457 1.00 82.94 199 ILE A C 1
ATOM 1589 O O . ILE A 1 199 ? 8.287 -9.137 -25.814 1.00 82.94 199 ILE A O 1
ATOM 1593 N N . LEU A 1 200 ? 7.455 -7.402 -26.971 1.00 80.19 200 LEU A N 1
ATOM 1594 C CA . LEU A 1 200 ? 6.033 -7.703 -26.726 1.00 80.19 200 LEU A CA 1
ATOM 1595 C C . LEU A 1 200 ? 5.634 -9.134 -27.107 1.00 80.19 200 LEU A C 1
ATOM 1597 O O . LEU A 1 200 ? 4.721 -9.699 -26.516 1.00 80.19 200 LEU A O 1
ATOM 1601 N N . THR A 1 201 ? 6.320 -9.724 -28.088 1.00 78.50 201 THR A N 1
ATOM 1602 C CA . THR A 1 201 ? 6.051 -11.091 -28.564 1.00 78.50 201 THR A CA 1
ATOM 1603 C C . THR A 1 201 ? 6.959 -12.143 -27.924 1.00 78.50 201 THR A C 1
ATOM 1605 O O . THR A 1 201 ? 6.822 -13.345 -28.189 1.00 78.50 201 THR A O 1
ATOM 1608 N N . TRP A 1 202 ? 7.915 -11.719 -27.095 1.00 83.44 202 TRP A N 1
ATOM 1609 C CA . TRP A 1 202 ? 8.877 -12.616 -26.475 1.00 83.44 202 TRP A CA 1
ATOM 1610 C C . TRP A 1 202 ? 8.210 -13.414 -25.362 1.00 83.44 202 TRP A C 1
ATOM 1612 O O . TRP A 1 202 ? 7.354 -12.939 -24.622 1.00 83.44 202 TRP A O 1
ATOM 1622 N N . LYS A 1 203 ? 8.635 -14.671 -25.230 1.00 81.62 203 LYS A N 1
ATOM 1623 C CA . LYS A 1 203 ? 8.113 -15.593 -24.208 1.00 81.62 203 LYS A CA 1
ATOM 1624 C C . LYS A 1 203 ? 9.163 -16.003 -23.183 1.00 81.62 203 LYS A C 1
ATOM 1626 O O . LYS A 1 203 ? 8.820 -16.631 -22.182 1.00 81.62 203 LYS A O 1
ATOM 1631 N N . ASN A 1 204 ? 10.431 -15.679 -23.440 1.00 86.00 204 ASN A N 1
ATOM 1632 C CA . ASN A 1 204 ? 11.542 -16.059 -22.584 1.00 86.00 204 ASN A CA 1
ATOM 1633 C C . ASN A 1 204 ? 11.892 -14.928 -21.611 1.00 86.00 204 ASN A C 1
ATOM 1635 O O . ASN A 1 204 ? 12.462 -13.916 -22.014 1.00 86.00 204 ASN A O 1
ATOM 1639 N N . LYS A 1 205 ? 11.602 -15.140 -20.323 1.00 84.88 205 LYS A N 1
ATOM 1640 C CA . LYS A 1 205 ? 11.920 -14.185 -19.254 1.00 84.88 205 LYS A CA 1
ATOM 1641 C C . LYS A 1 205 ? 13.404 -13.818 -19.201 1.00 84.88 205 LYS A C 1
ATOM 1643 O O . LYS A 1 205 ? 13.719 -12.655 -18.989 1.00 84.88 205 LYS A O 1
ATOM 1648 N N . GLU A 1 206 ? 14.298 -14.778 -19.451 1.00 85.25 206 GLU A N 1
ATOM 1649 C CA . GLU A 1 206 ? 15.754 -14.568 -19.396 1.00 85.25 206 GLU A CA 1
ATOM 1650 C C . GLU A 1 206 ? 16.255 -13.591 -20.468 1.00 85.25 206 GLU A C 1
ATOM 1652 O O . GLU A 1 206 ? 17.334 -13.027 -20.328 1.00 85.25 206 GLU A O 1
ATOM 1657 N N . GLN A 1 207 ? 15.478 -13.382 -21.536 1.00 86.50 207 GLN A N 1
ATOM 1658 C CA . GLN A 1 207 ? 15.774 -12.391 -22.573 1.00 86.50 207 GLN A CA 1
ATOM 1659 C C . GLN A 1 207 ? 15.049 -11.068 -22.311 1.00 86.50 207 GLN A C 1
ATOM 1661 O O . GLN A 1 207 ? 15.599 -10.005 -22.571 1.00 86.50 207 GLN A O 1
ATOM 1666 N N . ILE A 1 208 ? 13.824 -11.130 -21.781 1.00 86.00 208 ILE A N 1
ATOM 1667 C CA . ILE A 1 208 ? 12.995 -9.947 -21.523 1.00 86.00 208 ILE A CA 1
ATOM 1668 C C . ILE A 1 208 ? 13.573 -9.106 -20.376 1.00 86.00 208 ILE A C 1
ATOM 1670 O O . ILE A 1 208 ? 13.668 -7.892 -20.508 1.00 86.00 208 ILE A O 1
ATOM 1674 N N . GLN A 1 209 ? 13.988 -9.733 -19.272 1.00 86.31 209 GLN A N 1
ATOM 1675 C CA . GLN A 1 209 ? 14.522 -9.031 -18.098 1.00 86.31 209 GLN A CA 1
ATOM 1676 C C . GLN A 1 209 ? 15.731 -8.128 -18.399 1.00 86.31 209 GLN A C 1
ATOM 1678 O O . GLN A 1 209 ? 15.645 -6.940 -18.091 1.00 86.31 209 GLN A O 1
ATOM 1683 N N . PRO A 1 210 ? 16.830 -8.615 -19.016 1.00 87.81 210 PRO A N 1
ATOM 1684 C CA . PRO A 1 210 ? 17.964 -7.746 -19.329 1.00 87.81 210 PRO A CA 1
ATOM 1685 C C . PRO A 1 210 ? 17.576 -6.633 -20.306 1.00 87.81 210 PRO A C 1
ATOM 1687 O O . PRO A 1 210 ? 18.063 -5.518 -20.182 1.00 87.81 210 PRO A O 1
ATOM 1690 N N . ARG A 1 211 ? 16.638 -6.894 -21.225 1.00 88.69 211 ARG A N 1
ATOM 1691 C CA . ARG A 1 211 ? 16.172 -5.881 -22.172 1.00 88.69 211 ARG A CA 1
ATOM 1692 C C . ARG A 1 211 ? 15.359 -4.768 -21.506 1.00 88.69 211 ARG A C 1
ATOM 1694 O O . ARG A 1 211 ? 15.500 -3.613 -21.891 1.00 88.69 211 ARG A O 1
ATOM 1701 N N . ILE A 1 212 ? 14.539 -5.094 -20.504 1.00 87.81 212 ILE A N 1
ATOM 1702 C CA . ILE A 1 212 ? 13.845 -4.094 -19.675 1.00 87.81 212 ILE A CA 1
ATOM 1703 C C . ILE A 1 212 ? 14.866 -3.248 -18.905 1.00 87.81 212 ILE A C 1
ATOM 1705 O O . ILE A 1 212 ? 14.732 -2.029 -18.873 1.00 87.81 212 ILE A O 1
ATOM 1709 N N . GLN A 1 213 ? 15.902 -3.875 -18.342 1.00 86.56 213 GLN A N 1
ATOM 1710 C CA . GLN A 1 213 ? 16.967 -3.170 -17.625 1.00 86.56 213 GLN A CA 1
ATOM 1711 C C . GLN A 1 213 ? 17.720 -2.190 -18.539 1.00 86.56 213 GLN A C 1
ATOM 1713 O O . GLN A 1 213 ? 17.823 -1.012 -18.212 1.00 86.56 213 GLN A O 1
ATOM 1718 N N . GLU A 1 214 ? 18.185 -2.648 -19.707 1.00 88.56 214 GLU A N 1
ATOM 1719 C CA . GLU A 1 214 ? 18.847 -1.799 -20.713 1.00 88.56 214 GLU A CA 1
ATOM 1720 C C . GLU A 1 214 ? 17.952 -0.630 -21.146 1.00 88.56 214 GLU A C 1
ATOM 1722 O O . GLU A 1 214 ? 18.403 0.504 -21.294 1.00 88.56 214 GLU A O 1
ATOM 1727 N N . ASN A 1 215 ? 16.662 -0.906 -21.342 1.00 89.25 215 ASN A N 1
ATOM 1728 C CA . ASN A 1 215 ? 15.681 0.102 -21.714 1.00 89.25 215 ASN A CA 1
ATOM 1729 C C . ASN A 1 215 ? 15.509 1.162 -20.615 1.00 89.25 215 ASN A C 1
ATOM 1731 O O . ASN A 1 215 ? 15.447 2.351 -20.934 1.00 89.25 215 ASN A O 1
ATOM 1735 N N . LYS A 1 216 ? 15.493 0.755 -19.337 1.00 87.50 216 LYS A N 1
ATOM 1736 C CA . LYS A 1 216 ? 15.437 1.696 -18.215 1.00 87.50 216 LYS A CA 1
ATOM 1737 C C . LYS A 1 216 ? 16.674 2.573 -18.150 1.00 87.50 216 LYS A C 1
ATOM 1739 O O . LYS A 1 216 ? 16.536 3.787 -18.064 1.00 87.50 216 LYS A O 1
ATOM 1744 N N . GLU A 1 217 ? 17.856 1.968 -18.218 1.00 88.00 217 GLU A N 1
ATOM 1745 C CA . GLU A 1 217 ? 19.129 2.691 -18.170 1.00 88.00 217 GLU A CA 1
ATOM 1746 C C . GLU A 1 217 ? 19.198 3.753 -19.269 1.00 88.00 217 GLU A C 1
ATOM 1748 O O . GLU A 1 217 ? 19.567 4.896 -19.004 1.00 88.00 217 GLU A O 1
ATOM 1753 N N . LEU A 1 218 ? 18.746 3.405 -20.477 1.00 88.56 218 LEU A N 1
ATOM 1754 C CA . LEU A 1 218 ? 18.650 4.351 -21.580 1.00 88.56 218 LEU A CA 1
ATOM 1755 C C . LEU A 1 218 ? 17.623 5.460 -21.306 1.00 88.56 218 LEU A C 1
ATOM 1757 O O . LEU A 1 218 ? 17.901 6.624 -21.584 1.00 88.56 218 LEU A O 1
ATOM 1761 N N . SER A 1 219 ? 16.446 5.126 -20.770 1.00 87.75 219 SER A N 1
ATOM 1762 C CA . SER A 1 219 ? 15.430 6.127 -20.416 1.00 87.75 219 SER A CA 1
ATOM 1763 C C . SER A 1 219 ? 15.962 7.127 -19.388 1.00 87.75 219 SER A C 1
ATOM 1765 O O . SER A 1 219 ? 15.858 8.333 -19.596 1.00 87.75 219 SER A O 1
ATOM 1767 N N . ASP A 1 220 ? 16.589 6.635 -18.320 1.00 86.69 220 ASP A N 1
ATOM 1768 C CA . ASP A 1 220 ? 17.134 7.465 -17.245 1.00 86.69 220 ASP A CA 1
ATOM 1769 C C . ASP A 1 220 ? 18.299 8.336 -17.739 1.00 86.69 220 ASP A C 1
ATOM 1771 O O . ASP A 1 220 ? 18.442 9.491 -17.329 1.00 86.69 220 ASP A O 1
ATOM 1775 N N . GLU A 1 221 ? 19.123 7.821 -18.655 1.00 86.38 221 GLU A N 1
ATOM 1776 C CA . GLU A 1 221 ? 20.183 8.598 -19.295 1.00 86.38 221 GLU A CA 1
ATOM 1777 C C . GLU A 1 221 ? 19.618 9.728 -20.167 1.00 86.38 221 GLU A C 1
ATOM 1779 O O . GLU A 1 221 ? 20.107 10.861 -20.107 1.00 86.38 221 GLU A O 1
ATOM 1784 N N . LEU A 1 222 ? 18.562 9.459 -20.941 1.00 86.56 222 LEU A N 1
ATOM 1785 C CA . LEU A 1 222 ? 17.881 10.477 -21.744 1.00 86.56 222 LEU A CA 1
ATOM 1786 C C . LEU A 1 222 ? 17.243 11.561 -20.869 1.00 86.56 222 LEU A C 1
ATOM 1788 O O . LEU A 1 222 ? 17.377 12.750 -21.181 1.00 86.56 222 LEU A O 1
ATOM 1792 N N . ASP A 1 223 ? 16.600 11.173 -19.769 1.00 85.56 223 ASP A N 1
ATOM 1793 C CA . ASP A 1 223 ? 16.017 12.108 -18.806 1.00 85.56 223 ASP A CA 1
ATOM 1794 C C . ASP A 1 223 ? 17.111 12.969 -18.162 1.00 85.56 223 ASP A C 1
ATOM 1796 O O . ASP A 1 223 ? 17.034 14.201 -18.182 1.00 85.56 223 ASP A O 1
ATOM 1800 N N . PHE A 1 224 ? 18.205 12.350 -17.709 1.00 86.56 224 PHE A N 1
ATOM 1801 C CA . PHE A 1 224 ? 19.349 13.062 -17.146 1.00 86.56 224 PHE A CA 1
ATOM 1802 C C . PHE A 1 224 ? 19.948 14.072 -18.133 1.00 86.56 224 PHE A C 1
ATOM 1804 O O . PHE A 1 224 ? 20.202 15.224 -17.764 1.00 86.56 224 PHE A O 1
ATOM 1811 N N . ILE A 1 225 ? 20.150 13.668 -19.392 1.00 86.25 225 ILE A N 1
ATOM 1812 C CA . ILE A 1 225 ? 20.670 14.538 -20.453 1.00 86.25 225 ILE A CA 1
ATOM 1813 C C . ILE A 1 225 ? 19.721 15.713 -20.706 1.00 86.25 225 ILE A C 1
ATOM 1815 O O . ILE A 1 225 ? 20.173 16.854 -20.829 1.00 86.25 225 ILE A O 1
ATOM 1819 N N . THR A 1 226 ? 18.417 15.453 -20.744 1.00 85.62 226 THR A N 1
ATOM 1820 C CA . THR A 1 226 ? 17.397 16.474 -21.001 1.00 85.62 226 THR A CA 1
ATOM 1821 C C . THR A 1 226 ? 17.310 17.495 -19.872 1.00 85.62 226 THR A C 1
ATOM 1823 O O . THR A 1 226 ? 17.216 18.696 -20.135 1.00 85.62 226 THR A O 1
ATOM 1826 N N . GLU A 1 227 ? 17.406 17.049 -18.621 1.00 86.56 227 GLU A N 1
ATOM 1827 C CA . GLU A 1 227 ? 17.356 17.925 -17.451 1.00 86.56 227 GLU A CA 1
ATOM 1828 C C . GLU A 1 227 ? 18.645 18.736 -17.254 1.00 86.56 227 GLU A C 1
ATOM 1830 O O . GLU A 1 227 ? 18.589 19.931 -16.953 1.00 86.56 227 GLU A O 1
ATOM 1835 N N . HIS A 1 228 ? 19.813 18.112 -17.433 1.00 87.19 228 HIS A N 1
ATOM 1836 C CA . HIS A 1 228 ? 21.101 18.710 -17.064 1.00 87.19 228 HIS A CA 1
ATOM 1837 C C . HIS A 1 228 ? 21.831 19.369 -18.238 1.00 87.19 228 HIS A C 1
ATOM 1839 O O . HIS A 1 228 ? 22.632 20.283 -18.027 1.00 87.19 228 HIS A O 1
ATOM 1845 N N . PHE A 1 229 ? 21.545 18.953 -19.475 1.00 86.25 229 PHE A N 1
ATOM 1846 C CA . PHE A 1 229 ? 22.198 19.450 -20.689 1.00 86.25 229 PHE A CA 1
ATOM 1847 C C . PHE A 1 229 ? 21.200 19.914 -21.771 1.00 86.25 229 PHE A C 1
ATOM 1849 O O . PHE A 1 229 ? 21.389 19.604 -22.950 1.00 86.25 229 PHE A O 1
ATOM 1856 N N . PRO A 1 230 ? 20.181 20.739 -21.443 1.00 82.75 230 PRO A N 1
ATOM 1857 C CA . PRO A 1 230 ? 19.134 21.124 -22.397 1.00 82.75 230 PRO A CA 1
ATOM 1858 C C . PRO A 1 230 ? 19.661 21.893 -23.623 1.00 82.75 230 PRO A C 1
ATOM 1860 O O . PRO A 1 230 ? 19.055 21.855 -24.691 1.00 82.75 230 PRO A O 1
ATOM 1863 N N . ASN A 1 231 ? 20.802 22.580 -23.495 1.00 83.81 231 ASN A N 1
ATOM 1864 C CA . ASN A 1 231 ? 21.421 23.349 -24.582 1.00 83.81 231 ASN A CA 1
ATOM 1865 C C . ASN A 1 231 ? 22.435 22.543 -25.415 1.00 83.81 231 ASN A C 1
ATOM 1867 O O . ASN A 1 231 ? 22.863 23.020 -26.463 1.00 83.81 231 ASN A O 1
ATOM 1871 N N . GLU A 1 232 ? 22.821 21.349 -24.958 1.00 83.38 232 GLU A N 1
ATOM 1872 C CA . GLU A 1 232 ? 23.809 20.469 -25.607 1.00 83.38 232 GLU A CA 1
ATOM 1873 C C . GLU A 1 232 ? 23.179 19.131 -26.033 1.00 83.38 232 GLU A C 1
ATOM 1875 O O . GLU A 1 232 ? 23.889 18.184 -26.372 1.00 83.38 232 GLU A O 1
ATOM 1880 N N . LEU A 1 233 ? 21.840 19.056 -26.049 1.00 81.31 233 LEU A N 1
ATOM 1881 C CA . LEU A 1 233 ? 21.074 17.878 -26.463 1.00 81.31 233 LEU A CA 1
ATOM 1882 C C . LEU A 1 233 ? 21.587 17.251 -27.771 1.00 81.31 233 LEU A C 1
ATOM 1884 O O . LEU A 1 233 ? 21.810 16.043 -27.774 1.00 81.31 233 LEU A O 1
ATOM 1888 N N . PRO A 1 234 ? 21.822 18.007 -28.868 1.00 78.06 234 PRO A N 1
ATOM 1889 C CA . PRO A 1 234 ? 22.252 17.402 -30.127 1.00 78.06 234 PRO A CA 1
ATOM 1890 C C . PRO A 1 234 ? 23.603 16.692 -30.010 1.00 78.06 234 PRO A C 1
ATOM 1892 O O . PRO A 1 234 ? 23.776 15.621 -30.582 1.00 78.06 234 PRO A O 1
ATOM 1895 N N . ASP A 1 235 ? 24.536 17.263 -29.246 1.00 79.12 235 ASP A N 1
ATOM 1896 C CA . ASP A 1 235 ? 25.889 16.730 -29.093 1.00 79.12 235 ASP A CA 1
ATOM 1897 C C . ASP A 1 235 ? 25.910 15.526 -28.139 1.00 79.12 235 ASP A C 1
ATOM 1899 O O . ASP A 1 235 ? 26.591 14.535 -28.402 1.00 79.12 235 ASP A O 1
ATOM 1903 N N . LYS A 1 236 ? 25.130 15.581 -27.050 1.00 80.25 236 LYS A N 1
ATOM 1904 C CA . LYS A 1 236 ? 25.001 14.484 -26.080 1.00 80.25 236 LYS A CA 1
ATOM 1905 C C . LYS A 1 236 ? 24.264 13.285 -26.669 1.00 80.25 236 LYS A C 1
ATOM 1907 O O . LYS A 1 236 ? 24.757 12.167 -26.561 1.00 80.25 236 LYS A O 1
ATOM 1912 N N . LEU A 1 237 ? 23.149 13.509 -27.362 1.00 79.81 237 LEU A N 1
ATOM 1913 C CA . LEU A 1 237 ? 22.391 12.435 -28.008 1.00 79.81 237 LEU A CA 1
ATOM 1914 C C . LEU A 1 237 ? 23.163 11.804 -29.172 1.00 79.81 237 LEU A C 1
ATOM 1916 O O . LEU A 1 237 ? 23.082 10.599 -29.360 1.00 79.81 237 LEU A O 1
ATOM 1920 N N . ALA A 1 238 ? 23.952 12.583 -29.922 1.00 77.19 238 ALA A N 1
ATOM 1921 C CA . ALA A 1 238 ? 24.802 12.047 -30.990 1.00 77.19 238 ALA A CA 1
ATOM 1922 C C . ALA A 1 238 ? 25.963 11.176 -30.478 1.00 77.19 238 ALA A C 1
ATOM 1924 O O . ALA A 1 238 ? 26.581 10.467 -31.269 1.00 77.19 238 ALA A O 1
ATOM 1925 N N . SER A 1 239 ? 26.284 11.251 -29.182 1.00 74.94 239 SER A N 1
ATOM 1926 C CA . SER A 1 239 ? 27.303 10.409 -28.550 1.00 74.94 239 SER A CA 1
ATOM 1927 C C . SER A 1 239 ? 26.767 9.079 -28.011 1.00 74.94 239 SER A C 1
ATOM 1929 O O . SER A 1 239 ? 27.572 8.214 -27.670 1.00 74.94 239 SER A O 1
ATOM 1931 N N . LEU A 1 240 ? 25.440 8.911 -27.957 1.00 74.12 240 LEU A N 1
ATOM 1932 C CA . LEU A 1 240 ? 24.794 7.644 -27.625 1.00 74.12 240 LEU A CA 1
ATOM 1933 C C . LEU A 1 240 ? 24.772 6.755 -28.876 1.00 74.12 240 LEU A C 1
ATOM 1935 O O . LEU A 1 240 ? 24.226 7.143 -29.910 1.00 74.12 240 LEU A O 1
ATOM 1939 N N . ASP A 1 241 ? 25.385 5.575 -28.788 1.00 60.09 241 ASP A N 1
ATOM 1940 C CA . ASP A 1 241 ? 25.276 4.534 -29.816 1.00 60.09 241 ASP A CA 1
ATOM 1941 C C . ASP A 1 241 ? 23.960 3.770 -29.573 1.00 60.09 241 ASP A C 1
ATOM 1943 O O . ASP A 1 241 ? 23.831 3.082 -28.559 1.00 60.09 241 ASP A O 1
ATOM 1947 N N . PHE A 1 242 ? 22.981 3.929 -30.472 1.00 59.75 242 PHE A N 1
ATOM 1948 C CA . PHE A 1 242 ? 21.679 3.239 -30.440 1.00 59.75 242 PHE A CA 1
ATOM 1949 C C . PHE A 1 242 ? 21.686 1.931 -31.243 1.00 59.75 242 PHE A C 1
ATOM 1951 O O . PHE A 1 242 ? 22.270 1.918 -32.354 1.00 59.75 242 PHE A O 1
#

Radius of gyration: 21.71 Å; Cα contacts (8 Å, |Δi|>4): 347; chains: 1; bounding box: 49×39×58 Å

pLDDT: mean 83.82, std 8.97, range [34.47, 95.38]

Sequence (242 aa):
MSKKQFEDFLVSHFNSWAESSLQPGYRYQFKSPDSSKGKKLHAAFISQQISIIEVKNIKLPCINYKNASLIPVFHNEEDGFSENFISLLRDEVSSQSGSLNGCALLIIHNSLLDTLINSAKDVAQPGFVWHPENIKSLLHQELDQSDEKFKVSECLLDYQFDLILDEKATMFGFEELYNAVCDGDLQFPELGLLNDETILTWKNKEQIQPRIQENKELSDELDFITEHFPNELPDKLASLDF

Nearest PDB structures (foldseek):
  5cuk-assembly1_A  TM=4.047E-01  e=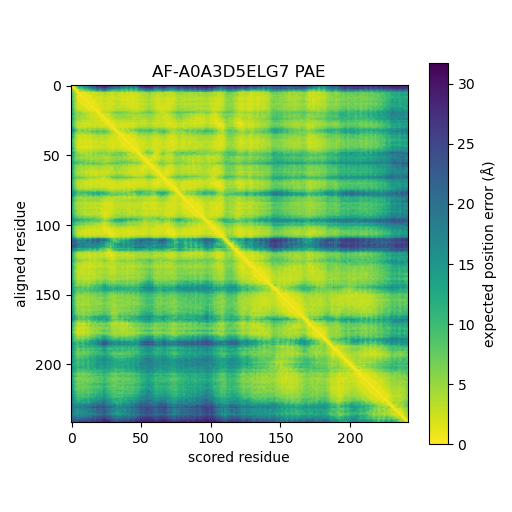1.917E+00  Pseudomonas aeruginosa PAO1
  1hur-assembly1_B  TM=2.365E-01  e=1.018E+00  Homo sapiens
  6lkf-assembly1_A  TM=2.352E-01  e=9.073E-01  Streptococcus phage D4276
  3j1z-assembly1_P-1  TM=2.932E-01  e=2.867E+00  Shewanella oneidensis MR-1